Protein AF-A0A958GPM8-F1 (afdb_monomer)

Mean predicted aligned error: 6.62 Å

Sequence (220 aa):
MKPVPLCLVTDASAFHDVSPRNTAGIALQLCLEANSTIKYSGLIGESDPVQAELFAGLVGIWLARTAAGCQQQLPRLQWYTDSQVVREGMTLHLPKWQAANWHTKRGEALRHASLWRAMSSLAVTVEIETLTPQSSQILRMHRACDRASRWAAAKGERLLAGTAWKKVGRLAEQRPEAAWTLFDLRSAFAASSNSSCEQLFAVLHKTLQPHSAFPFT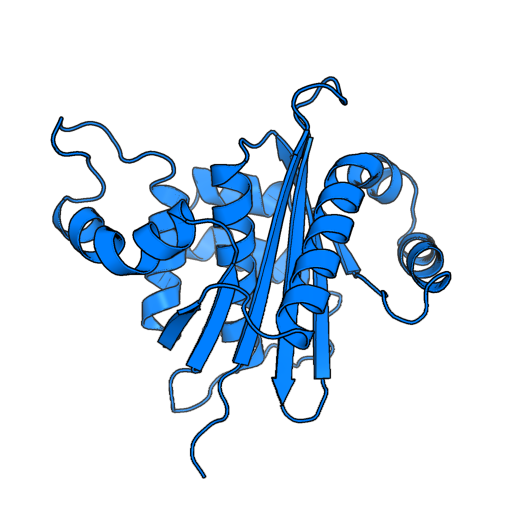DVP

Secondary structure (DSSP, 8-state):
-PPPPEEEEEEEEE-SSSSTT-EEEEEEEEE-STT-EEEEEEEEEE--HHHHHHHHHHHHHHHHHHHH-S-SSPPEEEEE-S-HHHHHIIIIIHHHHHHTTTB-TTSPBPTTHHHHHHHHHHHTTSEEEEE---SHHHHHHHHHHHHHHHHHHHHHHHHHHS-SGGGHHHHHTTSTT--PEEEE-HHHHHHHHHS-HHHHHHHHHHHHGGG-SS------

pLDDT: mean 84.87, std 17.34, range [37.31, 98.31]

Foldseek 3Di:
DPDDAKEKEKAKDWDPDQDPFRWIKIWMWIDDPDRDIAIAMETATHDDRVLRRLVRVLLRLLVQLQQVPPDPDFHEYEYEDPDPCVQCCVPPNLVVCVVVVQADPVRHHHVLSLSSVLVVVSCVRHPYDYDYQDDPVSVVVNVLRVVRRVCCRNCVVVVVVPDPLPVVQVVQVVDVVGRYHYWHCNVLSVCSVPHDSVVSSVSSCVGVVVDDPDPSDDDD

Solvent-accessible surface area (backbone atoms only — not comparable to full-atom values): 12052 Å² total; per-residue (Å²): 132,83,83,78,63,33,42,34,33,34,26,44,32,45,36,79,84,84,45,104,58,32,27,13,6,18,8,30,37,40,40,53,75,93,86,42,69,49,42,41,23,24,25,41,42,70,47,56,57,68,61,33,38,52,49,24,46,41,54,46,52,54,48,51,48,58,75,57,54,94,53,97,58,69,49,41,34,41,36,32,37,83,53,59,68,56,44,45,37,68,71,72,38,43,69,56,30,59,74,46,74,40,32,43,99,84,71,44,75,38,85,66,42,49,53,54,50,44,40,53,66,46,52,81,59,28,49,76,46,72,40,69,64,76,50,74,69,49,46,51,50,38,57,48,17,46,54,38,0,43,44,21,29,76,42,28,68,62,55,66,73,72,43,78,71,81,54,63,56,58,69,25,56,82,40,92,90,48,72,51,48,79,43,81,33,38,68,35,50,55,28,41,73,76,49,56,60,66,56,24,50,52,42,44,44,69,66,55,55,91,72,53,98,60,86,78,66,86,77,130

Radius of gyration: 16.84 Å; Cα contacts (8 Å, |Δi|>4): 377; chains: 1; bounding box: 45×51×39 Å

Nearest PDB structures (foldseek):
  3aa4-assembly1_A  TM=8.944E-01  e=6.605E-11  Escherichia coli K-12
  1jl1-assembly1_A  TM=8.742E-01  e=5.145E-11  Escherichia coli
  3aa2-assembly1_A  TM=8.813E-01  e=7.483E-11  Escherichia coli K-12
  1f21-assembly1_A  TM=8.774E-01  e=1.158E-10  Escherichia coli
  2z1i-assembly2_B  TM=8.538E-01  e=6.605E-11  Escherichia coli

Structure (mmCIF, N/CA/C/O backbone):
data_AF-A0A958GPM8-F1
#
_entry.id   AF-A0A958GPM8-F1
#
loop_
_atom_site.group_PDB
_atom_site.id
_atom_site.type_symbol
_atom_site.label_atom_id
_atom_site.label_alt_id
_atom_site.label_comp_id
_atom_site.label_asym_id
_atom_site.label_entity_id
_atom_site.label_seq_id
_atom_site.pdbx_PDB_ins_code
_atom_site.Cartn_x
_atom_site.Cartn_y
_atom_site.Cartn_z
_atom_site.occupancy
_atom_site.B_iso_or_equiv
_atom_site.auth_seq_id
_atom_site.auth_comp_id
_atom_site.auth_asym_id
_atom_site.auth_atom_id
_atom_site.pdbx_PDB_model_num
ATOM 1 N N . MET A 1 1 ? -21.311 -8.713 17.701 1.00 60.81 1 MET A N 1
ATOM 2 C CA . MET A 1 1 ? -19.852 -8.947 17.816 1.00 60.81 1 MET A CA 1
ATOM 3 C C . MET A 1 1 ? -19.141 -7.689 17.339 1.00 60.81 1 MET A C 1
ATOM 5 O O . MET A 1 1 ? -19.675 -7.045 16.446 1.00 60.81 1 MET A O 1
ATOM 9 N N . LYS A 1 2 ? -18.021 -7.281 17.954 1.00 66.94 2 LYS A N 1
ATOM 10 C CA . LYS A 1 2 ? -17.231 -6.150 17.431 1.00 66.94 2 LYS A CA 1
ATOM 11 C C . LYS A 1 2 ? -16.559 -6.593 16.120 1.00 66.94 2 LYS A C 1
ATOM 13 O O . LYS A 1 2 ? -16.052 -7.715 16.114 1.00 66.94 2 LYS A O 1
ATOM 18 N N . PRO A 1 3 ? -16.565 -5.776 15.052 1.00 75.69 3 PRO A N 1
ATOM 19 C CA . PRO A 1 3 ? -15.886 -6.127 13.808 1.00 75.69 3 PRO A CA 1
ATOM 20 C C . PRO A 1 3 ? -14.389 -6.325 14.071 1.00 75.69 3 PRO A C 1
ATOM 22 O O . PRO A 1 3 ? -13.775 -5.547 14.809 1.00 75.69 3 PRO A O 1
ATOM 25 N N . VAL A 1 4 ? -13.822 -7.394 13.510 1.00 82.31 4 VAL A N 1
ATOM 26 C CA . VAL A 1 4 ? -12.388 -7.684 13.615 1.00 82.31 4 VAL A CA 1
ATOM 27 C C . VAL A 1 4 ? -11.651 -6.727 12.675 1.00 82.31 4 VAL A C 1
ATOM 29 O O . VAL A 1 4 ? -12.042 -6.616 11.513 1.00 82.31 4 VAL A O 1
ATOM 32 N N . PRO A 1 5 ? -10.618 -6.004 13.141 1.00 88.19 5 PRO A N 1
ATOM 33 C CA . PRO A 1 5 ? -9.870 -5.118 12.264 1.00 88.19 5 PRO A CA 1
ATOM 34 C C . PRO A 1 5 ? -9.148 -5.916 11.174 1.00 88.19 5 PRO A C 1
ATOM 36 O O . PRO A 1 5 ? -8.554 -6.963 11.435 1.00 88.19 5 PRO A O 1
ATOM 39 N N . LEU A 1 6 ? -9.166 -5.383 9.955 1.00 93.75 6 LEU A N 1
ATOM 40 C CA . LEU A 1 6 ? -8.323 -5.847 8.864 1.00 93.75 6 LEU A CA 1
ATOM 41 C C . LEU A 1 6 ? -6.861 -5.543 9.196 1.00 93.75 6 LEU A C 1
ATOM 43 O O . LEU A 1 6 ? -6.549 -4.474 9.721 1.00 93.75 6 LEU A O 1
ATOM 47 N N . CYS A 1 7 ? -5.957 -6.456 8.854 1.00 95.62 7 CYS A N 1
ATOM 48 C CA . CYS A 1 7 ? -4.524 -6.269 9.069 1.00 95.62 7 CYS A CA 1
ATOM 49 C C . CYS A 1 7 ? -3.822 -6.107 7.721 1.00 95.62 7 CYS A C 1
ATOM 51 O O . CYS A 1 7 ? -3.744 -7.051 6.937 1.00 95.62 7 CYS A O 1
ATOM 53 N N . LEU A 1 8 ? -3.278 -4.922 7.469 1.00 97.12 8 LEU A N 1
ATOM 54 C CA . LEU A 1 8 ? -2.499 -4.593 6.283 1.00 97.12 8 LEU A CA 1
ATOM 55 C C . LEU A 1 8 ? -1.026 -4.463 6.659 1.00 97.12 8 LEU A C 1
ATOM 57 O O . LEU A 1 8 ? -0.681 -3.730 7.577 1.00 97.12 8 LEU A O 1
ATOM 61 N N . VAL A 1 9 ? -0.150 -5.130 5.917 1.00 97.88 9 VAL A N 1
ATOM 62 C CA . VAL A 1 9 ? 1.302 -4.947 6.004 1.00 97.88 9 VAL A CA 1
ATOM 63 C C . VAL A 1 9 ? 1.797 -4.487 4.646 1.00 97.88 9 VAL A C 1
ATOM 65 O O . VAL A 1 9 ? 1.445 -5.106 3.643 1.00 97.88 9 VAL A O 1
ATOM 68 N N . THR A 1 10 ? 2.586 -3.417 4.601 1.00 98.31 10 THR A N 1
ATOM 69 C CA . THR A 1 10 ? 3.151 -2.887 3.352 1.00 98.31 10 THR A CA 1
ATOM 70 C C . THR A 1 10 ? 4.652 -2.711 3.458 1.00 98.31 10 THR A C 1
ATOM 72 O O . THR A 1 10 ? 5.180 -2.528 4.554 1.00 98.31 10 THR A O 1
ATOM 75 N N . ASP A 1 11 ? 5.310 -2.743 2.305 1.00 97.94 11 ASP A N 1
ATOM 76 C CA . ASP A 1 11 ? 6.720 -2.402 2.148 1.00 97.94 11 ASP A CA 1
ATOM 77 C C . ASP A 1 11 ? 6.979 -1.971 0.694 1.00 97.94 11 ASP A C 1
ATOM 79 O O . ASP A 1 11 ? 6.274 -2.407 -0.231 1.00 97.94 11 ASP A O 1
ATOM 83 N N . ALA A 1 12 ? 7.991 -1.145 0.470 1.00 97.44 12 ALA A N 1
ATOM 84 C CA . ALA A 1 12 ? 8.433 -0.724 -0.842 1.00 97.44 12 ALA A CA 1
ATOM 85 C C . ALA A 1 12 ? 9.957 -0.802 -0.992 1.00 97.44 12 ALA A C 1
ATOM 87 O O . ALA A 1 12 ? 10.743 -0.857 -0.056 1.00 97.44 12 ALA A O 1
ATOM 88 N N . SER A 1 13 ? 10.419 -0.854 -2.234 1.00 95.25 13 SER A N 1
ATOM 89 C CA . SER A 1 13 ? 11.847 -0.843 -2.534 1.00 95.25 13 SER A CA 1
ATOM 90 C C . SER A 1 13 ? 12.091 -0.105 -3.832 1.00 95.25 13 SER A C 1
ATOM 92 O O . SER A 1 13 ? 11.447 -0.400 -4.834 1.00 95.25 13 SER A O 1
ATOM 94 N N . ALA A 1 14 ? 13.044 0.821 -3.814 1.00 92.00 14 ALA A N 1
ATOM 95 C CA . ALA A 1 14 ? 13.528 1.539 -4.985 1.00 92.00 14 ALA A CA 1
ATOM 96 C C . ALA A 1 14 ? 15.038 1.310 -5.116 1.00 92.00 14 ALA A C 1
ATOM 98 O O . ALA A 1 14 ? 15.785 1.506 -4.156 1.00 92.00 14 ALA A O 1
ATOM 99 N N . PHE A 1 15 ? 15.491 0.854 -6.285 1.00 86.12 15 PHE A N 1
ATOM 100 C CA . PHE A 1 15 ? 16.914 0.640 -6.548 1.00 86.12 15 PHE A CA 1
ATOM 101 C C . PHE A 1 15 ? 17.501 1.847 -7.269 1.00 86.12 15 PHE A C 1
ATOM 103 O O . PHE A 1 15 ? 17.162 2.075 -8.426 1.00 86.12 15 PHE A O 1
ATOM 110 N N . HIS A 1 16 ? 18.415 2.565 -6.613 1.00 70.81 16 HIS A N 1
ATOM 111 C CA . HIS A 1 16 ? 19.100 3.706 -7.226 1.00 70.81 16 HIS A CA 1
ATOM 112 C C . HIS A 1 16 ? 20.323 3.323 -8.078 1.00 70.81 16 HIS A C 1
ATOM 114 O O . HIS A 1 16 ? 20.639 4.031 -9.026 1.00 70.81 16 HIS A O 1
ATOM 120 N N . ASP A 1 17 ? 20.937 2.157 -7.828 1.00 60.12 17 ASP A N 1
ATOM 121 C CA . ASP A 1 17 ? 22.245 1.817 -8.425 1.00 60.12 17 ASP A CA 1
ATOM 122 C C . ASP A 1 17 ? 22.266 0.539 -9.285 1.00 60.12 17 ASP A C 1
ATOM 124 O O . ASP A 1 17 ? 23.273 0.225 -9.915 1.00 60.12 17 ASP A O 1
ATOM 128 N N . VAL A 1 18 ? 21.180 -0.244 -9.313 1.00 51.72 18 VAL A N 1
ATOM 129 C CA . VAL A 1 18 ? 21.199 -1.620 -9.870 1.00 51.72 18 VAL A CA 1
ATOM 130 C C . VAL A 1 18 ? 20.496 -1.729 -11.233 1.00 51.72 18 VAL A C 1
ATOM 132 O O . VAL A 1 18 ? 20.554 -2.764 -11.894 1.00 51.72 18 VAL A O 1
ATOM 135 N N . SER A 1 19 ? 19.832 -0.661 -11.678 1.00 52.94 19 SER A N 1
ATOM 136 C CA . SER A 1 19 ? 19.120 -0.581 -12.957 1.00 52.94 19 SER A CA 1
ATOM 137 C C . SER A 1 19 ? 19.259 0.837 -13.514 1.00 52.94 19 SER A C 1
ATOM 139 O O . SER A 1 19 ? 19.121 1.784 -12.742 1.00 52.94 19 SER A O 1
ATOM 141 N N . PRO A 1 20 ? 19.458 1.029 -14.831 1.00 55.78 20 PRO A N 1
ATOM 142 C CA . PRO A 1 20 ? 19.568 2.359 -15.440 1.00 55.78 20 PRO A CA 1
ATOM 143 C C . PRO A 1 20 ? 18.301 3.230 -15.306 1.00 55.78 20 PRO A C 1
ATOM 145 O O . PRO A 1 20 ? 18.298 4.354 -15.795 1.00 55.78 20 PRO A O 1
ATOM 148 N N . ARG A 1 21 ? 17.220 2.723 -14.693 1.00 63.22 21 ARG A N 1
ATOM 149 C CA . ARG A 1 21 ? 15.899 3.370 -14.622 1.00 63.22 21 ARG A CA 1
ATOM 150 C C . ARG A 1 21 ? 15.289 3.410 -13.217 1.00 63.22 21 ARG A C 1
ATOM 152 O O . ARG A 1 21 ? 14.093 3.180 -13.100 1.00 63.22 21 ARG A O 1
ATOM 159 N N . ASN A 1 22 ? 16.083 3.605 -12.154 1.00 78.19 22 ASN A N 1
ATOM 160 C CA . ASN A 1 22 ? 15.595 3.848 -10.776 1.00 78.19 22 ASN A CA 1
ATOM 161 C C . ASN A 1 22 ? 14.329 3.049 -10.393 1.00 78.19 22 ASN A C 1
ATOM 163 O O . ASN A 1 22 ? 13.317 3.609 -9.970 1.00 78.19 22 ASN A O 1
ATOM 167 N N . THR A 1 23 ? 14.334 1.740 -10.649 1.00 90.81 23 THR A N 1
ATOM 168 C CA . THR A 1 23 ? 13.090 0.970 -10.677 1.00 90.81 23 THR A CA 1
ATOM 169 C C . THR A 1 23 ? 12.629 0.652 -9.263 1.00 90.81 23 THR A C 1
ATOM 171 O O . THR A 1 23 ? 13.401 0.145 -8.444 1.00 90.81 23 THR A O 1
ATOM 174 N N . ALA A 1 24 ? 11.354 0.912 -8.998 1.00 95.44 24 ALA A N 1
ATOM 175 C CA . ALA A 1 24 ? 10.713 0.670 -7.726 1.00 95.44 24 ALA A CA 1
ATOM 176 C C . ALA A 1 24 ? 9.595 -0.368 -7.826 1.00 95.44 24 ALA A C 1
ATOM 178 O O . ALA A 1 24 ? 8.907 -0.530 -8.844 1.00 95.44 24 ALA A O 1
ATOM 179 N N . GLY A 1 25 ? 9.425 -1.078 -6.723 1.00 95.94 25 GLY A N 1
ATOM 180 C CA . GLY A 1 25 ? 8.424 -2.102 -6.523 1.00 95.94 25 GLY A CA 1
ATOM 181 C C . GLY A 1 25 ? 7.786 -1.935 -5.157 1.00 95.94 25 GLY A C 1
ATOM 182 O O . GLY A 1 25 ? 8.416 -1.463 -4.213 1.00 95.94 25 GLY A O 1
ATOM 183 N N . ILE A 1 26 ? 6.527 -2.334 -5.064 1.00 97.69 26 ILE A N 1
ATOM 184 C CA . ILE A 1 26 ? 5.762 -2.332 -3.821 1.00 97.69 26 ILE A CA 1
ATOM 185 C C . ILE A 1 26 ? 5.296 -3.744 -3.494 1.00 97.69 26 ILE A C 1
ATOM 187 O O . ILE A 1 26 ? 5.190 -4.609 -4.373 1.00 97.69 26 ILE A O 1
ATOM 191 N N . ALA A 1 27 ? 4.986 -3.973 -2.229 1.00 96.69 27 ALA A N 1
ATOM 192 C CA . ALA A 1 27 ? 4.320 -5.172 -1.776 1.00 96.69 27 ALA A CA 1
ATOM 193 C C . ALA A 1 27 ? 3.344 -4.852 -0.651 1.00 96.69 27 ALA A C 1
ATOM 195 O O . ALA A 1 27 ? 3.580 -3.978 0.182 1.00 96.69 27 ALA A O 1
ATOM 196 N N . LEU A 1 28 ? 2.244 -5.593 -0.631 1.00 96.44 28 LEU A N 1
ATOM 197 C CA . LEU A 1 28 ? 1.258 -5.528 0.429 1.00 96.44 28 LEU A CA 1
ATOM 198 C C . LEU A 1 28 ? 0.669 -6.906 0.709 1.00 96.44 28 LEU A C 1
ATOM 200 O O . LEU A 1 28 ? 0.409 -7.699 -0.201 1.00 96.44 28 LEU A O 1
ATOM 204 N N . GLN A 1 29 ? 0.426 -7.165 1.984 1.00 95.44 29 GLN A N 1
ATOM 205 C CA . GLN A 1 29 ? -0.306 -8.322 2.458 1.00 95.44 29 GLN A CA 1
ATOM 206 C C . GLN A 1 29 ? -1.491 -7.850 3.300 1.00 95.44 29 GLN A C 1
ATOM 208 O O . GLN A 1 29 ? -1.301 -7.224 4.340 1.00 95.44 29 GLN A O 1
ATOM 213 N N . LEU A 1 30 ? -2.705 -8.176 2.860 1.00 94.75 30 LEU A N 1
ATOM 214 C CA . LEU A 1 30 ? -3.951 -7.879 3.561 1.00 94.75 30 LEU A CA 1
ATOM 215 C C . LEU A 1 30 ? -4.528 -9.174 4.139 1.00 94.75 30 LEU A C 1
ATOM 217 O O . LEU A 1 30 ? -4.889 -10.088 3.398 1.00 94.75 30 LEU A O 1
ATOM 221 N N . CYS A 1 31 ? -4.605 -9.259 5.461 1.00 92.75 31 CYS A N 1
ATOM 222 C CA . CYS A 1 31 ? -5.291 -10.326 6.178 1.00 92.75 31 CYS A CA 1
ATOM 223 C C . CYS A 1 31 ? -6.751 -9.933 6.404 1.00 92.75 31 CYS A C 1
ATOM 225 O O . CYS A 1 31 ? -7.036 -8.890 6.998 1.00 92.75 31 CYS A O 1
ATOM 227 N N . LEU A 1 32 ? -7.647 -10.793 5.934 1.00 87.12 32 LEU A N 1
ATOM 228 C CA . LEU A 1 32 ? -9.088 -10.705 6.126 1.00 87.12 32 LEU A CA 1
ATOM 229 C C . LEU A 1 32 ? -9.513 -11.645 7.267 1.00 87.12 32 LEU A C 1
ATOM 231 O O . LEU A 1 32 ? -8.677 -12.266 7.930 1.00 87.12 32 LEU A O 1
ATOM 235 N N . GLU A 1 33 ? -10.819 -11.784 7.486 1.00 79.00 33 GLU A N 1
ATOM 236 C CA . GLU A 1 33 ? -11.358 -12.760 8.434 1.00 79.00 33 GLU A CA 1
ATOM 237 C C . GLU A 1 33 ? -11.019 -14.215 8.033 1.00 79.00 33 GLU A C 1
ATOM 239 O O . GLU A 1 33 ? -10.753 -14.530 6.869 1.00 79.00 33 GLU A O 1
ATOM 244 N N . ALA A 1 34 ? -11.024 -15.117 9.023 1.00 67.94 34 ALA A N 1
ATOM 245 C CA . ALA A 1 34 ? -10.961 -16.571 8.834 1.00 67.94 34 ALA A CA 1
ATOM 246 C C . ALA A 1 34 ? -9.808 -17.080 7.932 1.00 67.94 34 ALA A C 1
ATOM 248 O O . ALA A 1 34 ? -10.023 -17.868 7.014 1.00 67.94 34 ALA A O 1
ATOM 249 N N . ASN A 1 35 ? -8.566 -16.665 8.219 1.00 69.94 35 ASN A N 1
ATOM 250 C CA . ASN A 1 35 ? -7.331 -17.134 7.559 1.00 69.94 35 ASN A CA 1
ATOM 251 C C . ASN A 1 35 ? -7.188 -16.787 6.065 1.00 69.94 35 ASN A C 1
ATOM 253 O O . ASN A 1 35 ? -6.266 -17.279 5.408 1.00 69.94 35 ASN A O 1
ATOM 257 N N . SER A 1 36 ? -8.038 -15.916 5.521 1.00 85.38 36 SER A N 1
ATOM 258 C CA . SER A 1 36 ? -7.888 -15.449 4.142 1.00 85.38 36 SER A CA 1
ATOM 259 C C . SER A 1 36 ? -6.850 -14.330 4.067 1.00 85.38 36 SER A C 1
ATOM 261 O O . SER A 1 36 ? -6.907 -13.356 4.817 1.00 85.38 36 SER A O 1
ATOM 263 N N . THR A 1 37 ? -5.881 -14.456 3.156 1.00 89.38 37 THR A N 1
ATOM 264 C CA . THR A 1 37 ? -4.853 -13.427 2.941 1.00 89.38 37 THR A CA 1
ATOM 265 C C . THR A 1 37 ? -4.722 -13.095 1.465 1.00 89.38 37 THR A C 1
ATOM 267 O O . THR A 1 37 ? -4.660 -13.992 0.626 1.00 89.38 37 THR A O 1
ATOM 270 N N . ILE A 1 38 ? -4.651 -11.805 1.157 1.00 90.50 38 ILE A N 1
ATOM 271 C CA . ILE A 1 38 ? -4.333 -11.291 -0.173 1.00 90.50 38 ILE A CA 1
ATOM 272 C C . ILE A 1 38 ? -2.881 -10.817 -0.148 1.00 90.50 38 ILE A C 1
ATOM 274 O O . ILE A 1 38 ? -2.491 -10.082 0.756 1.00 90.50 38 ILE A O 1
ATOM 278 N N . LYS A 1 39 ? -2.073 -11.242 -1.124 1.00 92.38 39 LYS A N 1
ATOM 279 C CA . LYS A 1 39 ? -0.648 -10.890 -1.240 1.00 92.38 39 LYS A CA 1
ATOM 280 C C . LYS A 1 39 ? -0.357 -10.350 -2.631 1.00 92.38 39 LYS A C 1
ATOM 282 O O . LYS A 1 39 ? -0.312 -11.118 -3.597 1.00 92.38 39 LYS A O 1
ATOM 287 N N . TYR A 1 40 ? -0.149 -9.043 -2.733 1.00 93.06 40 TYR A N 1
ATOM 288 C CA . TYR A 1 40 ? 0.118 -8.361 -3.996 1.00 93.06 40 TYR A CA 1
ATOM 289 C C . TYR A 1 40 ? 1.502 -7.744 -4.005 1.00 93.06 40 TYR A C 1
ATOM 291 O O . TYR A 1 40 ? 1.949 -7.161 -3.023 1.00 93.06 40 TYR A O 1
ATOM 299 N N . SER A 1 41 ? 2.169 -7.850 -5.144 1.00 94.44 41 SER A N 1
ATOM 300 C CA . SER A 1 41 ? 3.376 -7.098 -5.432 1.00 94.44 41 SER A CA 1
ATOM 301 C C . SER A 1 41 ? 3.195 -6.362 -6.749 1.00 94.44 41 SER A C 1
ATOM 303 O O . SER A 1 41 ? 2.450 -6.807 -7.620 1.00 94.44 41 SER A O 1
ATOM 305 N N . GLY A 1 42 ? 3.829 -5.207 -6.895 1.00 94.06 42 GLY A N 1
ATOM 306 C CA . GLY A 1 42 ? 3.617 -4.361 -8.058 1.00 94.06 42 GLY A CA 1
ATOM 307 C C . GLY A 1 42 ? 4.887 -3.673 -8.504 1.00 94.06 42 GLY A C 1
ATOM 308 O O . GLY A 1 42 ? 5.631 -3.157 -7.676 1.00 94.06 42 GLY A O 1
ATOM 309 N N . LEU A 1 43 ? 5.114 -3.648 -9.814 1.00 94.81 43 LEU A N 1
ATOM 310 C CA . LEU A 1 43 ? 6.109 -2.782 -10.435 1.00 94.81 43 LEU A CA 1
ATOM 311 C C . LEU A 1 43 ? 5.494 -1.391 -10.622 1.00 94.81 43 LEU A C 1
ATOM 313 O O . LEU A 1 43 ? 4.457 -1.279 -11.275 1.00 94.81 43 LEU A O 1
ATOM 317 N N . ILE A 1 44 ? 6.133 -0.344 -10.098 1.00 95.38 44 ILE A N 1
ATOM 318 C CA . ILE A 1 44 ? 5.624 1.038 -10.202 1.00 95.38 44 ILE A CA 1
ATOM 319 C C . ILE A 1 44 ? 6.491 1.950 -11.079 1.00 95.38 44 ILE A C 1
ATOM 321 O O . ILE A 1 44 ? 6.063 3.049 -11.416 1.00 95.38 44 ILE A O 1
ATOM 325 N N . GLY A 1 45 ? 7.644 1.464 -11.550 1.00 93.31 45 GLY A N 1
ATOM 326 C CA . GLY A 1 45 ? 8.544 2.226 -12.421 1.00 93.31 45 GLY A CA 1
ATOM 327 C C . GLY A 1 45 ? 9.490 3.115 -11.620 1.00 93.31 45 GLY A C 1
ATOM 328 O O . GLY A 1 45 ? 9.939 2.707 -10.554 1.00 93.31 45 GLY A O 1
ATOM 329 N N . GLU A 1 46 ? 9.822 4.293 -12.140 1.00 94.00 46 GLU A N 1
ATOM 330 C CA . GLU A 1 46 ? 10.719 5.241 -11.470 1.00 94.00 46 GLU A CA 1
ATOM 331 C C . GLU A 1 46 ? 10.030 5.920 -10.284 1.00 94.00 46 GLU A C 1
ATOM 333 O O . GLU A 1 46 ? 8.988 6.552 -10.444 1.00 94.00 46 GLU A O 1
ATOM 338 N N . SER A 1 47 ? 10.613 5.795 -9.093 1.00 93.62 47 SER A N 1
ATOM 339 C CA . SER A 1 47 ? 10.096 6.402 -7.863 1.00 93.62 47 SER A CA 1
ATOM 340 C C . SER A 1 47 ? 11.222 6.590 -6.857 1.00 93.62 47 SER A C 1
ATOM 342 O O . SER A 1 47 ? 12.136 5.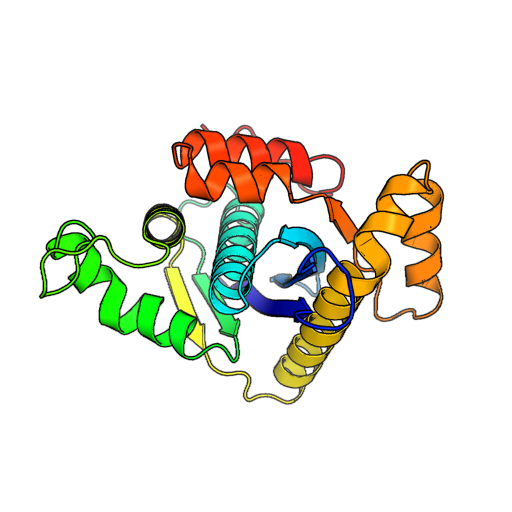769 -6.782 1.00 93.62 47 SER A O 1
ATOM 344 N N . ASP A 1 48 ? 11.125 7.623 -6.021 1.00 93.69 48 ASP A N 1
ATOM 345 C CA . ASP A 1 48 ? 11.919 7.663 -4.793 1.00 93.69 48 ASP A CA 1
ATOM 346 C C . ASP A 1 48 ? 11.327 6.721 -3.718 1.00 93.69 48 ASP A C 1
ATOM 348 O O . ASP A 1 48 ? 10.155 6.330 -3.828 1.00 93.69 48 ASP A O 1
ATOM 352 N N . PRO A 1 49 ? 12.107 6.329 -2.688 1.00 94.00 49 PRO A N 1
ATOM 353 C CA . PRO A 1 49 ? 11.653 5.377 -1.675 1.00 94.00 49 PRO A CA 1
ATOM 354 C C . PRO A 1 49 ? 10.404 5.838 -0.917 1.00 94.00 49 PRO A C 1
ATOM 356 O O . PRO A 1 49 ? 9.501 5.043 -0.678 1.00 94.00 49 PRO A O 1
ATOM 359 N N . VAL A 1 50 ? 10.309 7.129 -0.579 1.00 94.94 50 VAL A N 1
ATOM 360 C CA . VAL A 1 50 ? 9.173 7.667 0.184 1.00 94.94 50 VAL A CA 1
ATOM 361 C C . VAL A 1 50 ? 7.909 7.628 -0.663 1.00 94.94 50 VAL A C 1
ATOM 363 O O . VAL A 1 50 ? 6.854 7.213 -0.188 1.00 94.94 50 VAL A O 1
ATOM 366 N N . GLN A 1 51 ? 8.006 8.024 -1.929 1.00 95.81 51 GLN A N 1
ATOM 367 C CA . GLN A 1 51 ? 6.885 7.965 -2.857 1.00 95.81 51 GLN A CA 1
ATOM 368 C C . GLN A 1 51 ? 6.383 6.523 -3.062 1.00 95.81 51 GLN A C 1
ATOM 370 O O . GLN A 1 51 ? 5.171 6.301 -3.114 1.00 95.81 51 GLN A O 1
ATOM 375 N N . ALA A 1 52 ? 7.293 5.544 -3.110 1.00 96.75 52 ALA A N 1
ATOM 376 C CA . ALA A 1 52 ? 6.950 4.132 -3.247 1.00 96.75 52 ALA A CA 1
ATOM 377 C C . ALA A 1 52 ? 6.226 3.589 -1.999 1.00 96.75 52 ALA A C 1
ATOM 379 O O . ALA A 1 52 ? 5.203 2.919 -2.136 1.00 96.75 52 ALA A O 1
ATOM 380 N N . GLU A 1 53 ? 6.693 3.940 -0.795 1.00 97.25 53 GLU A N 1
ATOM 381 C CA . GLU A 1 53 ? 6.037 3.598 0.480 1.00 97.25 53 GLU A CA 1
ATOM 382 C C . GLU A 1 53 ? 4.615 4.168 0.570 1.00 97.25 53 GLU A C 1
ATOM 384 O O . GLU A 1 53 ? 3.659 3.460 0.897 1.00 97.25 53 GLU A O 1
ATOM 389 N N . LEU A 1 54 ? 4.450 5.451 0.225 1.00 97.44 54 LEU A N 1
ATOM 390 C CA . LEU A 1 54 ? 3.142 6.111 0.217 1.00 97.44 54 LEU A CA 1
ATOM 391 C C . LEU A 1 54 ? 2.181 5.431 -0.756 1.00 97.44 54 LEU A C 1
ATOM 393 O O . LEU A 1 54 ? 1.009 5.225 -0.438 1.00 97.44 54 LEU A O 1
ATOM 397 N N . PHE A 1 55 ? 2.673 5.061 -1.938 1.00 97.88 55 PHE A N 1
ATOM 398 C CA . PHE A 1 55 ? 1.856 4.376 -2.925 1.00 97.88 55 PHE A CA 1
ATOM 399 C C . PHE A 1 55 ? 1.504 2.943 -2.498 1.00 97.88 55 PHE A C 1
ATOM 401 O O . PHE A 1 55 ? 0.363 2.524 -2.691 1.00 97.88 55 PHE A O 1
ATOM 408 N N . ALA A 1 56 ? 2.419 2.211 -1.852 1.00 98.06 56 ALA A N 1
ATOM 409 C CA . ALA A 1 56 ? 2.128 0.896 -1.276 1.00 98.06 56 ALA A CA 1
ATOM 410 C C . ALA A 1 56 ? 0.984 0.969 -0.254 1.00 98.06 56 ALA A C 1
ATOM 412 O O . ALA A 1 56 ? 0.030 0.188 -0.318 1.00 98.06 56 ALA A O 1
ATOM 413 N N . GLY A 1 57 ? 1.045 1.967 0.630 1.00 97.25 57 GLY A N 1
ATOM 414 C CA . GLY A 1 57 ? -0.014 2.292 1.578 1.00 97.25 57 GLY A CA 1
ATOM 415 C C . GLY A 1 57 ? -1.351 2.597 0.923 1.00 97.25 57 GLY A C 1
ATOM 416 O O . GLY A 1 57 ? -2.368 1.994 1.261 1.00 97.25 57 GLY A O 1
ATOM 417 N N . LEU A 1 58 ? -1.340 3.495 -0.061 1.00 97.25 58 LEU A N 1
ATOM 418 C CA . LEU A 1 58 ? -2.526 3.902 -0.808 1.00 97.25 58 LEU A CA 1
ATOM 419 C C . LEU A 1 58 ? -3.242 2.713 -1.458 1.00 97.25 58 LEU A C 1
ATOM 421 O O . LEU A 1 58 ? -4.455 2.562 -1.299 1.00 97.25 58 LEU A O 1
ATOM 425 N N . VAL A 1 59 ? -2.497 1.849 -2.154 1.00 96.81 59 VAL A N 1
ATOM 426 C CA . VAL A 1 59 ? -3.052 0.641 -2.783 1.00 96.81 59 VAL A CA 1
ATOM 427 C C . VAL A 1 59 ? -3.592 -0.319 -1.721 1.00 96.81 59 VAL A C 1
ATOM 429 O O . VAL A 1 59 ? -4.673 -0.880 -1.898 1.00 96.81 59 VAL A O 1
ATOM 432 N N . GLY A 1 60 ? -2.881 -0.484 -0.603 1.00 95.94 60 GLY A N 1
ATOM 433 C CA . GLY A 1 60 ? -3.304 -1.343 0.502 1.00 95.94 60 GLY A CA 1
ATOM 434 C C . GLY A 1 60 ? -4.607 -0.885 1.161 1.00 95.94 60 GLY A C 1
ATOM 435 O O . GLY A 1 60 ? -5.505 -1.700 1.366 1.00 95.94 60 GLY A O 1
ATOM 436 N N . ILE A 1 61 ? -4.746 0.415 1.439 1.00 95.31 61 ILE A N 1
ATOM 437 C CA . ILE A 1 61 ? -5.972 1.001 2.004 1.00 95.31 61 ILE A CA 1
ATOM 438 C C . ILE A 1 61 ? -7.128 0.868 1.010 1.00 95.31 61 ILE A C 1
ATOM 440 O O . ILE A 1 61 ? -8.229 0.476 1.396 1.00 95.31 61 ILE A O 1
ATOM 444 N N . TRP A 1 62 ? -6.887 1.159 -0.272 1.00 94.75 62 TRP A N 1
ATOM 445 C CA . TRP A 1 62 ? -7.901 1.015 -1.317 1.00 94.75 62 TRP A CA 1
ATOM 446 C C . TRP A 1 62 ? -8.398 -0.433 -1.413 1.00 94.75 62 TRP A C 1
ATOM 448 O O . TRP A 1 62 ? -9.604 -0.680 -1.477 1.00 94.75 62 TRP A O 1
ATOM 458 N N . LEU A 1 63 ? -7.481 -1.400 -1.351 1.00 91.94 63 LEU A N 1
ATOM 459 C CA . LEU A 1 63 ? -7.825 -2.816 -1.367 1.00 91.94 63 LEU A CA 1
ATOM 460 C C . LEU A 1 63 ? -8.622 -3.213 -0.122 1.00 91.94 63 LEU A C 1
ATOM 462 O O . LEU A 1 63 ? -9.618 -3.916 -0.249 1.00 91.94 63 LEU A O 1
ATOM 466 N N . ALA A 1 64 ? -8.219 -2.743 1.061 1.00 91.88 64 ALA A N 1
ATOM 467 C CA . ALA A 1 64 ? -8.924 -3.009 2.313 1.00 91.88 64 ALA A CA 1
ATOM 468 C C . ALA A 1 64 ? -10.356 -2.463 2.294 1.00 91.88 64 ALA A C 1
ATOM 470 O O . ALA A 1 64 ? -11.293 -3.194 2.615 1.00 91.88 64 ALA A O 1
ATOM 471 N N . ARG A 1 65 ? -10.534 -1.213 1.842 1.00 90.81 65 ARG A N 1
ATOM 472 C CA . ARG A 1 65 ? -11.853 -0.605 1.619 1.00 90.81 65 ARG A CA 1
ATOM 473 C C . ARG A 1 65 ? -12.700 -1.483 0.708 1.00 90.81 65 ARG A C 1
ATOM 475 O O . ARG A 1 65 ? -13.860 -1.744 1.001 1.00 90.81 65 ARG A O 1
ATOM 482 N N . THR A 1 66 ? -12.118 -1.938 -0.396 1.00 88.00 66 THR A N 1
ATOM 483 C CA . THR A 1 66 ? -12.890 -2.662 -1.401 1.00 88.00 66 THR A CA 1
ATOM 484 C C . THR A 1 66 ? -13.219 -4.091 -0.972 1.00 88.00 66 THR A C 1
ATOM 486 O O . THR A 1 66 ? -14.324 -4.564 -1.218 1.00 88.00 66 THR A O 1
ATOM 489 N N . ALA A 1 67 ? -12.307 -4.757 -0.262 1.00 85.94 67 ALA A N 1
ATOM 490 C CA . ALA A 1 67 ? -12.536 -6.082 0.309 1.00 85.94 67 ALA A CA 1
ATOM 491 C C . ALA A 1 67 ? -13.596 -6.072 1.423 1.00 85.94 67 ALA A C 1
ATOM 493 O O . ALA A 1 67 ? -14.287 -7.070 1.611 1.00 85.94 67 ALA A O 1
ATOM 494 N N . ALA A 1 68 ? -13.746 -4.956 2.144 1.00 84.12 68 ALA A N 1
ATOM 495 C CA . ALA A 1 68 ? -14.797 -4.791 3.146 1.00 84.12 68 ALA A CA 1
ATOM 496 C C . ALA A 1 68 ? -16.207 -4.631 2.537 1.00 84.12 68 ALA A C 1
ATOM 498 O O . ALA A 1 68 ? -17.193 -4.902 3.220 1.00 84.12 68 ALA A O 1
ATOM 499 N N . GLY A 1 69 ? -16.321 -4.235 1.263 1.00 77.62 69 GLY A N 1
ATOM 500 C CA . GLY A 1 69 ? -17.600 -4.064 0.564 1.00 77.62 69 GLY A CA 1
ATOM 501 C C . GLY A 1 69 ? -18.502 -2.962 1.147 1.00 77.62 69 GLY A C 1
ATOM 502 O O . GLY A 1 69 ? -18.051 -2.071 1.866 1.00 77.62 69 GLY A O 1
ATOM 503 N N . CYS A 1 70 ? -19.803 -3.016 0.837 1.00 60.84 70 CYS A N 1
ATOM 504 C CA . CYS A 1 70 ? -20.823 -2.059 1.298 1.00 60.84 70 CYS A CA 1
ATOM 505 C C . CYS A 1 70 ? -21.318 -2.351 2.728 1.00 60.84 70 CYS A C 1
ATOM 507 O O . CYS A 1 70 ? -22.522 -2.462 2.972 1.00 60.84 70 CYS A O 1
ATOM 509 N N . GLN A 1 71 ? -20.407 -2.524 3.686 1.00 65.56 71 GLN A N 1
ATOM 510 C CA . GLN A 1 71 ? -20.799 -2.652 5.090 1.00 65.56 71 GLN A CA 1
ATOM 511 C C . GLN A 1 71 ? -21.374 -1.327 5.619 1.00 65.56 71 GLN A C 1
ATOM 513 O O . GLN A 1 71 ? -20.929 -0.244 5.250 1.00 65.56 71 GLN A O 1
ATOM 518 N N . GLN A 1 72 ? -22.364 -1.410 6.516 1.00 64.00 72 GLN A N 1
ATOM 519 C CA . GLN A 1 72 ? -22.973 -0.230 7.152 1.00 64.00 72 GLN A CA 1
ATOM 520 C C . GLN A 1 72 ? -22.013 0.512 8.101 1.00 64.00 72 GLN A C 1
ATOM 522 O O . GLN A 1 72 ? -22.287 1.644 8.489 1.00 64.00 72 GLN A O 1
ATOM 527 N N . GLN A 1 73 ? -20.907 -0.126 8.500 1.00 78.25 73 GLN A N 1
ATOM 528 C CA . GLN A 1 73 ? -19.865 0.456 9.344 1.00 78.25 73 GLN A CA 1
ATOM 529 C C . GLN A 1 73 ? -18.560 0.580 8.562 1.00 78.25 73 GLN A C 1
ATOM 531 O O . GLN A 1 73 ? -18.252 -0.267 7.725 1.00 78.25 73 GLN A O 1
ATOM 536 N N . LEU A 1 74 ? -17.784 1.624 8.871 1.00 81.69 74 LEU A N 1
ATOM 537 C CA . LEU A 1 74 ? -16.457 1.798 8.291 1.00 81.69 74 LEU A CA 1
ATOM 538 C C . LEU A 1 74 ? -15.558 0.621 8.699 1.00 81.69 74 LEU A C 1
ATOM 540 O O . LEU A 1 74 ? -15.491 0.299 9.892 1.00 81.69 74 LEU A O 1
ATOM 544 N N . PRO A 1 75 ? -14.842 -0.010 7.754 1.00 87.75 75 PRO A N 1
ATOM 545 C CA . PRO A 1 75 ? -13.876 -1.035 8.100 1.00 87.75 75 PRO A CA 1
ATOM 546 C C . PRO A 1 75 ? -12.750 -0.432 8.936 1.00 87.75 75 PRO A C 1
ATOM 548 O O . PRO A 1 75 ? -12.255 0.662 8.655 1.00 87.75 75 PRO A O 1
ATOM 551 N N . ARG A 1 76 ? -12.326 -1.180 9.953 1.00 92.75 76 ARG A N 1
ATOM 552 C CA . ARG A 1 76 ? -11.140 -0.862 10.750 1.00 92.75 76 ARG A CA 1
ATOM 553 C C . ARG A 1 76 ? -9.921 -1.500 10.119 1.00 92.75 76 ARG A C 1
ATOM 555 O O . ARG A 1 76 ? -9.953 -2.689 9.811 1.00 92.75 76 ARG A O 1
ATOM 562 N N . LEU A 1 77 ? -8.856 -0.729 9.958 1.00 94.81 77 LEU A N 1
ATOM 563 C CA . LEU A 1 77 ? -7.626 -1.151 9.311 1.00 94.81 77 LEU A CA 1
ATOM 564 C C . LEU A 1 77 ? -6.426 -0.875 10.212 1.00 94.81 77 LEU A C 1
ATOM 566 O O . LEU A 1 77 ? -6.064 0.275 10.445 1.00 94.81 77 LEU A O 1
ATOM 570 N N . GLN A 1 78 ? -5.769 -1.940 10.651 1.00 96.50 78 GLN A N 1
ATOM 571 C CA . GLN A 1 78 ? -4.454 -1.884 11.274 1.00 96.50 78 GLN A CA 1
ATOM 572 C C . GLN A 1 78 ? -3.393 -1.978 10.185 1.00 96.50 78 GLN A C 1
ATOM 574 O O . GLN A 1 78 ? -3.190 -3.035 9.586 1.00 96.50 78 GLN A O 1
ATOM 579 N N . TRP A 1 79 ? -2.739 -0.857 9.903 1.00 97.62 79 TRP A N 1
ATOM 580 C CA . TRP A 1 79 ? -1.715 -0.749 8.877 1.00 97.62 79 TRP A CA 1
ATOM 581 C C . TRP A 1 79 ? -0.318 -0.767 9.498 1.00 97.62 79 TRP A C 1
ATOM 583 O O . TRP A 1 79 ? 0.135 0.206 10.096 1.00 97.62 79 TRP A O 1
ATOM 593 N N . TYR A 1 80 ? 0.387 -1.878 9.317 1.00 98.25 80 TYR A N 1
ATOM 594 C CA . TYR A 1 80 ? 1.766 -2.061 9.737 1.00 98.25 80 TYR A CA 1
ATOM 595 C C . TYR A 1 80 ? 2.748 -1.654 8.636 1.00 98.25 80 TYR A C 1
ATOM 597 O O . TYR A 1 80 ? 2.747 -2.214 7.538 1.00 98.25 80 TYR A O 1
ATOM 605 N N . THR A 1 81 ? 3.623 -0.711 8.970 1.00 97.69 81 THR A N 1
ATOM 606 C CA . THR A 1 81 ? 4.729 -0.240 8.127 1.00 97.69 81 THR A CA 1
ATOM 607 C C . THR A 1 81 ? 5.880 0.216 9.021 1.00 97.69 81 THR A C 1
ATOM 609 O O . THR A 1 81 ? 5.669 0.748 10.115 1.00 97.69 81 THR A O 1
ATOM 612 N N . ASP A 1 82 ? 7.113 -0.007 8.584 1.00 96.75 82 ASP A N 1
ATOM 613 C CA . ASP A 1 82 ? 8.319 0.521 9.221 1.00 96.75 82 ASP A CA 1
ATOM 614 C C . ASP A 1 82 ? 8.642 1.959 8.778 1.00 96.75 82 ASP A C 1
ATOM 616 O O . ASP A 1 82 ? 9.426 2.644 9.440 1.00 96.75 82 ASP A O 1
ATOM 620 N N . SER A 1 83 ? 7.964 2.476 7.747 1.00 96.69 83 SER A N 1
ATOM 621 C CA . SER A 1 83 ? 8.112 3.855 7.284 1.00 96.69 83 SER A CA 1
ATOM 622 C C . SER A 1 83 ? 7.600 4.862 8.319 1.00 96.69 83 SER A C 1
ATOM 624 O O . SER A 1 83 ? 6.398 5.082 8.501 1.00 96.69 83 SER A O 1
ATOM 626 N N . GLN A 1 84 ? 8.533 5.528 9.004 1.00 96.19 84 GLN A N 1
ATOM 627 C CA . GLN A 1 84 ? 8.218 6.600 9.953 1.00 96.19 84 GLN A CA 1
ATOM 628 C C . GLN A 1 84 ? 7.490 7.766 9.271 1.00 96.19 84 GLN A C 1
ATOM 630 O O . GLN A 1 84 ? 6.524 8.281 9.829 1.00 96.19 84 GLN A O 1
ATOM 635 N N . VAL A 1 85 ? 7.897 8.125 8.047 1.00 95.19 85 VAL A N 1
ATOM 636 C CA . VAL A 1 85 ? 7.266 9.199 7.262 1.00 95.19 85 VAL A CA 1
ATOM 637 C C . VAL A 1 85 ? 5.789 8.905 7.017 1.00 95.19 85 VAL A C 1
ATOM 639 O O . VAL A 1 85 ? 4.957 9.801 7.141 1.00 95.19 85 VAL A O 1
ATOM 642 N N . VAL A 1 86 ? 5.449 7.652 6.709 1.00 95.94 86 VAL A N 1
ATOM 643 C CA . VAL A 1 86 ? 4.058 7.230 6.531 1.00 95.94 86 VAL A CA 1
ATOM 644 C C . VAL A 1 86 ? 3.285 7.324 7.845 1.00 95.94 86 VAL A C 1
ATOM 646 O O . VAL A 1 86 ? 2.227 7.953 7.879 1.00 95.94 86 VAL A O 1
ATOM 649 N N . ARG A 1 87 ? 3.813 6.747 8.934 1.00 96.19 87 ARG A N 1
ATOM 650 C CA . ARG A 1 87 ? 3.125 6.725 10.239 1.00 96.19 87 ARG A CA 1
ATOM 651 C C . ARG A 1 87 ? 2.866 8.132 10.772 1.00 96.19 87 ARG A C 1
ATOM 653 O O . ARG A 1 87 ? 1.735 8.464 11.121 1.00 96.19 87 ARG A O 1
ATOM 660 N N . GLU A 1 88 ? 3.889 8.980 10.806 1.00 95.94 88 GLU A N 1
ATOM 661 C CA . GLU A 1 88 ? 3.759 10.366 11.273 1.00 95.94 88 GLU A CA 1
ATOM 662 C C . GLU A 1 88 ? 2.930 11.209 10.306 1.00 95.94 88 GLU A C 1
ATOM 664 O O . GLU A 1 88 ? 2.121 12.036 10.729 1.00 95.94 88 GLU A O 1
ATOM 669 N N . GLY A 1 89 ? 3.090 10.971 9.004 1.00 95.62 89 GLY A N 1
ATOM 670 C CA . GLY A 1 89 ? 2.326 11.645 7.969 1.00 95.62 89 GLY A CA 1
ATOM 671 C C . GLY A 1 89 ? 0.825 11.415 8.113 1.00 95.62 89 GLY A C 1
ATOM 672 O O . GLY A 1 89 ? 0.074 12.385 8.145 1.00 95.62 89 GLY A O 1
ATOM 673 N N . MET A 1 90 ? 0.396 10.162 8.290 1.00 94.81 90 MET A N 1
ATOM 674 C CA . MET A 1 90 ? -1.015 9.803 8.468 1.00 94.81 90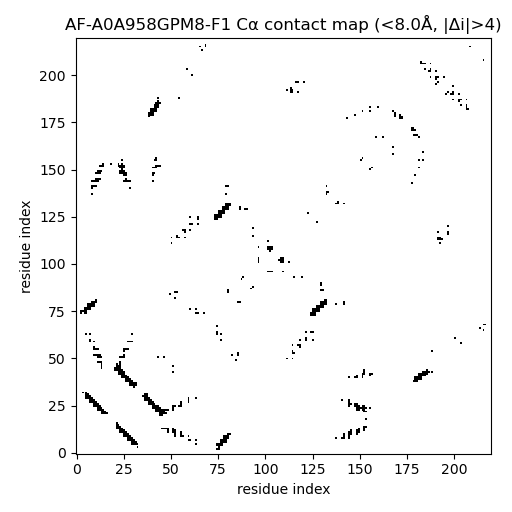 MET A CA 1
ATOM 675 C C . MET A 1 90 ? -1.608 10.304 9.790 1.00 94.81 90 MET A C 1
ATOM 677 O O . MET A 1 90 ? -2.766 10.710 9.816 1.00 94.81 90 MET A O 1
ATOM 681 N N . THR A 1 91 ? -0.836 10.291 10.880 1.00 92.25 91 THR A N 1
ATOM 682 C CA . THR A 1 91 ? -1.364 10.562 12.230 1.00 92.25 91 THR A CA 1
ATOM 683 C C . THR A 1 91 ? -1.187 12.011 12.681 1.00 92.25 91 THR A C 1
ATOM 685 O O . THR A 1 91 ? -2.134 12.644 13.142 1.00 92.25 91 THR A O 1
ATOM 688 N N . LEU A 1 92 ? 0.021 12.564 12.559 1.00 93.81 92 LEU A N 1
ATOM 689 C CA . LEU A 1 92 ? 0.384 13.862 13.137 1.00 93.81 92 LEU A CA 1
ATOM 690 C C . LEU A 1 92 ? 0.240 15.016 12.148 1.00 93.81 92 LEU A C 1
ATOM 692 O O . LEU A 1 92 ? 0.014 16.164 12.559 1.00 93.81 92 LEU A O 1
ATOM 696 N N . HIS A 1 93 ? 0.450 14.739 10.862 1.00 95.69 93 HIS A N 1
ATOM 697 C CA . HIS A 1 93 ? 0.620 15.782 9.860 1.00 95.69 93 HIS A CA 1
ATOM 698 C C . HIS A 1 93 ? -0.560 15.935 8.907 1.00 95.69 93 HIS A C 1
ATOM 700 O O . HIS A 1 93 ? -0.845 17.071 8.531 1.00 95.69 93 HIS A O 1
ATOM 706 N N . LEU A 1 94 ? -1.281 14.861 8.574 1.00 94.69 94 LEU A N 1
ATOM 707 C CA . LEU A 1 94 ? -2.383 14.901 7.611 1.00 94.69 94 LEU A CA 1
ATOM 708 C C . LEU A 1 94 ? -3.417 16.002 7.917 1.00 94.69 94 LEU A C 1
ATOM 710 O O . LEU A 1 94 ? -3.665 16.814 7.022 1.00 94.69 94 LEU A O 1
ATOM 714 N N . PRO A 1 95 ? -3.919 16.160 9.164 1.00 93.62 95 PRO A N 1
ATOM 715 C CA . PRO A 1 95 ? -4.881 17.223 9.471 1.00 93.62 95 PRO A CA 1
ATOM 716 C C . PRO A 1 95 ? -4.288 18.629 9.298 1.00 93.62 95 PRO A C 1
ATOM 718 O O . PRO A 1 95 ? -4.961 19.557 8.852 1.00 93.62 95 PRO A O 1
ATOM 721 N N . LYS A 1 96 ? -2.997 18.794 9.615 1.00 95.69 96 LYS A N 1
ATOM 722 C CA . LYS A 1 96 ? -2.285 20.076 9.493 1.00 95.69 96 LYS A CA 1
ATOM 723 C C . LYS A 1 96 ? -2.055 20.436 8.029 1.00 95.69 96 LYS A C 1
ATOM 725 O O . LYS A 1 96 ? -2.221 21.592 7.654 1.00 95.69 96 LYS A O 1
ATOM 730 N N . TRP A 1 97 ? -1.690 19.458 7.204 1.00 96.62 97 TRP A N 1
ATOM 731 C CA . TRP A 1 97 ? -1.514 19.651 5.769 1.00 96.62 97 TRP A CA 1
ATOM 732 C C . TRP A 1 97 ? -2.836 19.961 5.077 1.00 96.62 97 TRP A C 1
ATOM 734 O O . TRP A 1 97 ? -2.862 20.870 4.256 1.00 96.62 97 TRP A O 1
ATOM 744 N N . GLN A 1 98 ? -3.935 19.297 5.447 1.00 95.50 98 GLN A N 1
ATOM 745 C CA . GLN A 1 98 ? -5.269 19.642 4.947 1.00 95.50 98 GLN A CA 1
ATOM 746 C C . GLN A 1 98 ? -5.641 21.092 5.290 1.00 95.50 98 GLN A C 1
ATOM 748 O O . GLN A 1 98 ? -6.022 21.850 4.399 1.00 95.50 98 GLN A O 1
ATOM 753 N N . ALA A 1 99 ? -5.457 21.504 6.550 1.00 95.81 99 ALA A N 1
ATOM 754 C CA . ALA A 1 99 ? -5.735 22.872 6.992 1.00 95.81 99 ALA A CA 1
ATOM 755 C C . ALA A 1 99 ? -4.845 23.924 6.301 1.00 95.81 99 ALA A C 1
ATOM 757 O O . ALA A 1 99 ? -5.285 25.042 6.053 1.00 95.81 99 ALA A O 1
ATOM 758 N N . ALA A 1 100 ? -3.610 23.561 5.947 1.00 96.50 100 ALA A N 1
ATOM 759 C CA . ALA A 1 100 ? -2.674 24.411 5.210 1.00 96.50 100 ALA A CA 1
ATOM 760 C C . ALA A 1 100 ? -2.843 24.330 3.678 1.00 96.50 100 ALA A C 1
ATOM 762 O O . ALA A 1 100 ? -1.939 24.723 2.938 1.00 96.50 100 ALA A O 1
ATOM 763 N N . ASN A 1 101 ? -3.954 23.769 3.185 1.00 96.25 101 ASN A N 1
ATOM 764 C CA . ASN A 1 101 ? -4.206 23.526 1.763 1.00 96.25 101 ASN A CA 1
ATOM 765 C C . ASN A 1 101 ? -3.022 22.842 1.051 1.00 96.25 101 ASN A C 1
ATOM 767 O O . ASN A 1 101 ? -2.678 23.167 -0.084 1.00 96.25 101 ASN A O 1
ATOM 771 N N . TRP A 1 102 ? -2.378 21.897 1.736 1.00 96.88 102 TRP A N 1
ATOM 772 C CA . TRP A 1 102 ? -1.253 21.100 1.246 1.00 96.88 102 TRP A CA 1
ATOM 773 C C . TRP A 1 102 ? 0.001 21.906 0.890 1.00 96.88 102 TRP A C 1
ATOM 775 O O . TRP A 1 102 ? 0.765 21.502 0.011 1.00 96.88 102 TRP A O 1
ATOM 785 N N . HIS A 1 103 ? 0.224 23.024 1.579 1.00 96.50 103 HIS A N 1
ATOM 786 C CA . HIS A 1 103 ? 1.456 23.802 1.489 1.00 96.50 103 HIS A CA 1
ATOM 787 C C . HIS A 1 103 ? 2.273 23.684 2.780 1.00 96.50 103 HIS A C 1
ATOM 789 O O . HIS A 1 103 ? 1.746 23.467 3.875 1.00 96.50 103 HIS A O 1
ATOM 795 N N . THR A 1 104 ? 3.592 23.801 2.656 1.00 94.69 104 THR A N 1
ATOM 796 C CA . THR A 1 104 ? 4.502 23.882 3.799 1.00 94.69 104 THR A CA 1
ATOM 797 C C . THR A 1 104 ? 4.389 25.254 4.467 1.00 94.69 104 THR A C 1
ATOM 799 O O . THR A 1 104 ? 3.837 26.201 3.907 1.00 94.69 104 THR A O 1
ATOM 802 N N . LYS A 1 105 ? 4.990 25.415 5.654 1.00 91.69 105 LYS A N 1
ATOM 803 C CA . LYS A 1 105 ? 5.061 26.725 6.334 1.00 91.69 105 LYS A CA 1
ATOM 804 C C . LYS A 1 105 ? 5.764 27.809 5.504 1.00 91.69 105 LYS A C 1
ATOM 806 O O . LYS A 1 105 ? 5.588 28.985 5.792 1.00 91.69 105 LYS A O 1
ATOM 811 N N . ARG A 1 106 ? 6.575 27.418 4.513 1.00 94.19 106 ARG A N 1
ATOM 812 C CA . ARG A 1 106 ? 7.276 28.329 3.596 1.00 94.19 106 ARG A CA 1
ATOM 813 C C . ARG A 1 106 ? 6.438 28.703 2.365 1.00 94.19 106 ARG A C 1
ATOM 815 O O . ARG A 1 106 ? 6.924 29.439 1.520 1.00 94.19 106 ARG A O 1
ATOM 822 N N . GLY A 1 107 ? 5.207 28.198 2.254 1.00 94.31 1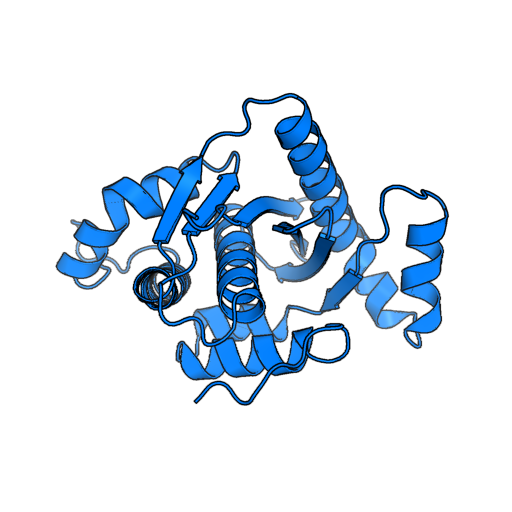07 GLY A N 1
ATOM 823 C CA . GLY A 1 107 ? 4.331 28.423 1.101 1.00 94.31 107 GLY A CA 1
ATOM 824 C C . GLY A 1 107 ? 4.627 27.518 -0.097 1.00 94.31 107 GLY A C 1
ATOM 825 O O . GLY A 1 107 ? 3.991 27.654 -1.135 1.00 94.31 107 GLY A O 1
ATOM 826 N N . GLU A 1 108 ? 5.565 26.580 0.030 1.00 95.75 108 GLU A N 1
ATOM 827 C CA . GLU A 1 108 ? 5.880 25.613 -1.024 1.00 95.75 108 GLU A CA 1
ATOM 828 C C . GLU A 1 108 ? 4.834 24.497 -1.055 1.00 95.75 108 GLU A C 1
ATOM 830 O O . GLU A 1 108 ? 4.279 24.129 -0.017 1.00 95.75 108 GLU A O 1
ATOM 835 N N . ALA A 1 109 ? 4.594 23.905 -2.224 1.00 95.12 109 ALA A N 1
ATOM 836 C CA . ALA A 1 109 ? 3.753 22.718 -2.317 1.00 95.12 109 ALA A CA 1
ATOM 837 C C . ALA A 1 109 ? 4.340 21.571 -1.473 1.00 95.12 109 ALA A C 1
ATOM 839 O O . ALA A 1 109 ? 5.542 21.300 -1.513 1.00 95.12 109 ALA A O 1
ATOM 840 N N . LEU A 1 110 ? 3.491 20.875 -0.713 1.00 95.81 110 LEU A N 1
ATOM 841 C CA . LEU A 1 110 ? 3.911 19.705 0.050 1.00 95.81 110 LEU A CA 1
ATOM 842 C C . LEU A 1 110 ? 4.433 18.617 -0.903 1.00 95.81 110 LEU A C 1
ATOM 844 O O . LEU A 1 110 ? 3.787 18.255 -1.891 1.00 95.81 110 LEU A O 1
ATOM 848 N N . ARG A 1 111 ? 5.594 18.046 -0.575 1.00 94.94 111 ARG A N 1
ATOM 849 C CA . ARG A 1 111 ? 6.156 16.916 -1.318 1.00 94.94 111 ARG A CA 1
ATOM 850 C C . ARG A 1 111 ? 5.163 15.745 -1.330 1.00 94.94 111 ARG A C 1
ATOM 852 O O . ARG A 1 111 ? 4.634 15.364 -0.289 1.00 94.94 111 ARG A O 1
ATOM 859 N N . HIS A 1 112 ? 4.914 15.183 -2.513 1.00 96.06 112 HIS A N 1
ATOM 860 C CA . HIS A 1 112 ? 3.941 14.102 -2.737 1.00 96.06 112 HIS A CA 1
ATOM 861 C C . HIS A 1 112 ? 2.499 14.436 -2.302 1.00 96.06 112 HIS A C 1
ATOM 863 O O . HIS A 1 112 ? 1.736 13.541 -1.941 1.00 96.06 112 HIS A O 1
ATOM 869 N N . ALA A 1 113 ? 2.094 15.714 -2.340 1.00 95.88 113 ALA A N 1
ATOM 870 C CA . ALA A 1 113 ? 0.758 16.143 -1.916 1.00 95.88 113 ALA A CA 1
ATOM 871 C C . ALA A 1 113 ? -0.392 15.374 -2.590 1.00 95.88 113 ALA A C 1
ATOM 873 O O . ALA A 1 113 ? -1.439 15.186 -1.977 1.00 95.88 113 ALA A O 1
ATOM 874 N N . SER A 1 114 ? -0.228 14.930 -3.838 1.00 95.69 114 SER A N 1
ATOM 875 C CA . SER A 1 114 ? -1.248 14.155 -4.552 1.00 95.69 114 SER A CA 1
ATOM 876 C C . SER A 1 114 ? -1.513 12.787 -3.902 1.00 95.69 114 SER A C 1
ATOM 878 O O . SER A 1 114 ? -2.671 12.443 -3.673 1.00 95.69 114 SER A O 1
ATOM 880 N N . LEU A 1 115 ? -0.466 12.060 -3.494 1.00 96.44 115 LEU A N 1
ATOM 881 C CA . LEU A 1 115 ? -0.587 10.793 -2.761 1.00 96.44 115 LEU A CA 1
ATOM 882 C C . LEU A 1 115 ? -1.228 10.997 -1.386 1.00 96.44 115 LEU A C 1
ATOM 884 O O . LEU A 1 115 ? -2.119 10.241 -1.002 1.00 96.44 115 LEU A O 1
ATOM 888 N N . TRP A 1 116 ? -0.834 12.052 -0.666 1.00 96.88 116 TRP A N 1
ATOM 889 C CA . TRP A 1 116 ? -1.442 12.384 0.625 1.00 96.88 116 TRP A CA 1
ATOM 890 C C . TRP A 1 116 ? -2.927 12.732 0.508 1.00 96.88 116 TRP A C 1
ATOM 892 O O . TRP A 1 116 ? -3.726 12.276 1.325 1.00 96.88 116 TRP A O 1
ATOM 902 N N . ARG A 1 117 ? -3.320 13.483 -0.529 1.00 95.94 117 ARG A N 1
ATOM 903 C CA . ARG A 1 117 ? -4.731 13.763 -0.836 1.00 95.94 117 ARG A CA 1
ATOM 904 C C . ARG A 1 117 ? -5.508 12.485 -1.129 1.00 95.94 117 ARG A C 1
ATOM 906 O O . ARG A 1 117 ? -6.596 12.312 -0.588 1.00 95.94 117 ARG A O 1
ATOM 913 N N . ALA A 1 118 ? -4.942 11.581 -1.925 1.00 95.56 118 ALA A N 1
ATOM 914 C CA . ALA A 1 118 ? -5.581 10.309 -2.245 1.00 95.56 118 ALA A CA 1
ATOM 915 C C . ALA A 1 118 ? -5.765 9.423 -1.000 1.00 95.56 118 ALA A C 1
ATOM 917 O O . ALA A 1 118 ? -6.853 8.892 -0.783 1.00 95.56 118 ALA A O 1
ATOM 918 N N . MET A 1 119 ? -4.752 9.320 -0.133 1.00 94.56 119 MET A N 1
ATOM 919 C CA . MET A 1 119 ? -4.878 8.588 1.134 1.00 94.56 119 MET A CA 1
ATOM 920 C C . MET A 1 119 ? -5.889 9.244 2.073 1.00 94.56 119 MET A C 1
ATOM 922 O O . MET A 1 119 ? -6.705 8.549 2.671 1.00 94.56 119 MET A O 1
ATOM 926 N N . SER A 1 120 ? -5.887 10.576 2.163 1.00 94.88 120 SER A N 1
ATOM 927 C CA . SER A 1 120 ? -6.878 11.329 2.932 1.00 94.88 120 SER A CA 1
ATOM 928 C C . SER A 1 120 ? -8.302 11.065 2.440 1.00 94.88 120 SER A C 1
ATOM 930 O O . SER A 1 120 ? -9.186 10.836 3.260 1.00 94.88 120 SER A O 1
ATOM 932 N N . SER A 1 121 ? -8.512 11.003 1.122 1.00 93.94 121 SER A N 1
ATOM 933 C CA . SER A 1 121 ? -9.806 10.645 0.535 1.00 93.94 121 SER A CA 1
ATOM 934 C C . SER A 1 121 ? -10.247 9.222 0.879 1.00 93.94 121 SER A C 1
ATOM 936 O O . SER A 1 121 ? -11.445 8.972 0.925 1.00 93.94 121 SER A O 1
ATOM 938 N N . LEU A 1 122 ? -9.328 8.279 1.105 1.00 92.19 122 LEU A N 1
ATOM 939 C CA . LEU A 1 122 ? -9.688 6.931 1.558 1.00 92.19 122 LEU A CA 1
ATOM 940 C C . LEU A 1 122 ? -9.920 6.870 3.069 1.00 92.19 122 LEU A C 1
ATOM 942 O O . LEU A 1 122 ? -10.806 6.142 3.513 1.00 92.19 122 LEU A O 1
ATOM 946 N N . ALA A 1 123 ? -9.173 7.651 3.850 1.00 91.25 123 ALA A N 1
ATOM 947 C CA . ALA A 1 123 ? -9.258 7.687 5.309 1.00 91.25 123 ALA A CA 1
ATOM 948 C C . ALA A 1 123 ? -10.620 8.178 5.836 1.00 91.25 123 ALA A C 1
ATOM 950 O O . ALA A 1 123 ? -10.956 7.925 6.986 1.00 91.25 123 ALA A O 1
ATOM 951 N N . VAL A 1 124 ? -11.444 8.835 5.007 1.00 91.38 124 VAL A N 1
ATOM 952 C CA . VAL A 1 124 ? -12.840 9.160 5.373 1.00 91.38 124 VAL A CA 1
ATOM 953 C C . VAL A 1 124 ? -13.771 7.942 5.291 1.00 91.38 124 VAL A C 1
ATOM 955 O O . VAL A 1 124 ? -14.871 7.966 5.833 1.00 91.38 124 VAL A O 1
ATOM 958 N N . THR A 1 125 ? -13.340 6.882 4.599 1.00 90.00 125 THR A N 1
ATOM 959 C CA . THR A 1 125 ? -14.119 5.657 4.340 1.00 90.00 125 THR A CA 1
ATOM 960 C C . THR A 1 125 ? -13.566 4.420 5.051 1.00 90.00 125 THR A C 1
ATOM 962 O O . THR A 1 125 ? -14.145 3.343 4.937 1.00 90.00 125 THR A O 1
ATOM 965 N N . VAL A 1 126 ? -12.452 4.554 5.772 1.00 90.62 126 VAL A N 1
ATOM 966 C CA . VAL A 1 126 ? -11.771 3.475 6.501 1.00 90.62 126 VAL A CA 1
ATOM 967 C C . VAL A 1 126 ? -11.200 4.063 7.789 1.00 90.62 126 VAL A C 1
ATOM 969 O O . VAL A 1 126 ? -10.516 5.081 7.743 1.00 90.62 126 VAL A O 1
ATOM 972 N N . GLU A 1 127 ? -11.438 3.423 8.932 1.00 93.06 127 GLU A N 1
ATOM 973 C CA . GLU A 1 127 ? -10.812 3.804 10.204 1.00 93.06 127 GLU A CA 1
ATOM 974 C C . GLU A 1 127 ? -9.392 3.217 10.246 1.00 93.06 127 GLU A C 1
ATOM 976 O O . GLU A 1 127 ? -9.223 2.008 10.405 1.00 93.06 127 GLU A O 1
ATOM 981 N N . ILE A 1 128 ? -8.371 4.056 10.047 1.00 94.62 128 ILE A N 1
ATOM 982 C CA . ILE A 1 128 ? -6.976 3.617 9.880 1.00 94.62 128 ILE A CA 1
ATOM 983 C C . ILE A 1 128 ? -6.176 3.854 11.162 1.00 94.62 128 ILE A C 1
ATOM 985 O O . ILE A 1 128 ? -6.059 4.982 11.637 1.00 94.62 128 ILE A O 1
ATOM 989 N N . GLU A 1 129 ? -5.535 2.798 11.654 1.00 95.69 129 GLU A N 1
ATOM 990 C CA . GLU A 1 129 ? -4.532 2.838 12.715 1.00 95.69 129 GLU A CA 1
ATOM 991 C C . GLU A 1 129 ? -3.175 2.418 12.135 1.00 95.69 129 GLU A C 1
ATOM 993 O O . GLU A 1 129 ? -2.991 1.272 11.727 1.00 95.69 129 GLU A O 1
ATOM 998 N N . THR A 1 130 ? -2.207 3.337 12.078 1.00 96.44 130 THR A N 1
ATOM 999 C CA . THR A 1 130 ? -0.851 3.009 11.613 1.00 96.44 130 THR A CA 1
ATOM 1000 C C . THR A 1 130 ? 0.022 2.519 12.764 1.00 96.44 130 THR A C 1
ATOM 1002 O O . THR A 1 130 ? 0.176 3.222 13.764 1.00 96.44 130 THR A O 1
ATOM 1005 N N . LEU A 1 131 ? 0.652 1.358 12.603 1.00 96.94 131 LEU A N 1
ATOM 1006 C CA . LEU A 1 131 ? 1.366 0.641 13.655 1.00 96.94 131 LEU A CA 1
ATOM 1007 C C . LEU A 1 131 ? 2.778 0.241 13.220 1.00 96.94 131 LEU A C 1
ATOM 1009 O O . LEU A 1 131 ? 3.055 0.004 12.045 1.00 96.94 131 LEU A O 1
ATOM 1013 N N . THR A 1 132 ? 3.677 0.113 14.194 1.00 95.88 132 THR A N 1
ATOM 1014 C CA . THR A 1 132 ? 5.004 -0.470 13.964 1.00 95.88 132 THR A CA 1
ATOM 1015 C C . THR A 1 132 ? 4.912 -2.003 14.001 1.00 95.88 132 THR A C 1
ATOM 1017 O O . THR A 1 132 ? 4.245 -2.549 14.884 1.00 95.88 132 THR A O 1
ATOM 1020 N N . PRO A 1 133 ? 5.606 -2.731 13.108 1.00 92.75 133 PRO A N 1
ATOM 1021 C CA . PRO A 1 133 ? 5.759 -4.181 13.207 1.00 92.75 133 PRO A CA 1
ATOM 1022 C C . PRO A 1 133 ? 6.427 -4.597 14.530 1.00 92.75 133 PRO A C 1
ATOM 1024 O O . PRO A 1 133 ? 7.604 -4.321 14.740 1.00 92.75 133 PRO A O 1
ATOM 1027 N N . GLN A 1 134 ? 5.695 -5.262 15.431 1.00 93.06 134 GLN A N 1
ATOM 1028 C CA . GLN A 1 134 ? 6.234 -5.674 16.742 1.00 93.06 134 GLN A CA 1
ATOM 1029 C C . GLN A 1 134 ? 6.095 -7.172 17.034 1.00 93.06 134 GLN A C 1
ATOM 1031 O O . GLN A 1 134 ? 6.986 -7.762 17.642 1.00 93.06 134 GLN A O 1
ATOM 1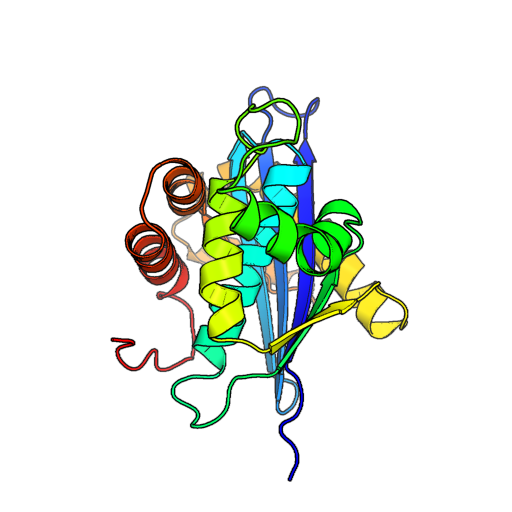036 N N . SER A 1 135 ? 5.010 -7.820 16.598 1.00 95.50 135 SER A N 1
ATOM 1037 C CA . SER A 1 135 ? 4.839 -9.259 16.830 1.00 95.50 135 SER A CA 1
ATOM 1038 C C . SER A 1 135 ? 5.659 -10.088 15.838 1.00 95.50 135 SER A C 1
ATOM 1040 O O . SER A 1 135 ? 5.900 -9.675 14.702 1.00 95.50 135 SER A O 1
ATOM 1042 N N . SER A 1 136 ? 6.064 -11.296 16.237 1.00 94.62 136 SER A N 1
ATOM 1043 C CA . SER A 1 136 ? 6.832 -12.213 15.379 1.00 94.62 136 SER A CA 1
ATOM 1044 C C . SER A 1 136 ? 6.111 -12.533 14.063 1.00 94.62 136 SER A C 1
ATOM 1046 O O . SER A 1 136 ? 6.747 -12.598 13.008 1.00 94.62 136 SER A O 1
ATOM 1048 N N . GLN A 1 137 ? 4.784 -12.674 14.107 1.00 92.75 137 GLN A N 1
ATOM 1049 C CA . GLN A 1 137 ? 3.947 -12.886 12.929 1.00 92.75 137 GLN A CA 1
ATOM 1050 C C . GLN A 1 137 ? 3.973 -11.673 11.993 1.00 92.75 137 GLN A C 1
ATOM 1052 O O . GLN A 1 137 ? 4.241 -11.837 10.802 1.00 92.75 137 GLN A O 1
ATOM 1057 N N . ILE A 1 138 ? 3.764 -10.462 12.518 1.00 95.12 138 ILE A N 1
ATOM 1058 C CA . ILE A 1 138 ? 3.779 -9.238 11.707 1.00 95.12 138 ILE A CA 1
ATOM 1059 C C . ILE A 1 138 ? 5.181 -8.981 11.140 1.00 95.12 138 ILE A C 1
ATOM 1061 O O . ILE A 1 138 ? 5.313 -8.663 9.964 1.00 95.12 138 ILE A O 1
ATOM 1065 N N . LEU A 1 139 ? 6.246 -9.232 11.906 1.00 95.25 139 LEU A N 1
ATOM 1066 C CA . LEU A 1 139 ? 7.629 -9.151 11.420 1.00 95.25 139 LEU A CA 1
ATOM 1067 C C . LEU A 1 139 ? 7.941 -10.179 10.320 1.00 95.25 139 LEU A C 1
ATOM 1069 O O . LEU A 1 139 ? 8.783 -9.928 9.456 1.00 95.25 139 LEU A O 1
ATOM 1073 N N . ARG A 1 140 ? 7.308 -11.360 10.339 1.00 93.38 140 ARG A N 1
ATOM 1074 C CA . ARG A 1 140 ? 7.427 -12.346 9.251 1.00 93.38 140 ARG A CA 1
ATOM 1075 C C . ARG A 1 140 ? 6.720 -11.854 7.989 1.00 93.38 140 ARG A C 1
ATOM 1077 O O . ARG A 1 140 ? 7.272 -12.016 6.902 1.00 93.38 140 ARG A O 1
ATOM 1084 N N . MET A 1 141 ? 5.532 -11.267 8.133 1.00 93.94 141 MET A N 1
ATOM 1085 C CA . MET A 1 141 ? 4.764 -10.691 7.023 1.00 93.94 141 MET A CA 1
ATOM 1086 C C . MET A 1 141 ? 5.472 -9.484 6.409 1.00 93.94 141 MET A C 1
ATOM 1088 O O . MET A 1 141 ? 5.591 -9.406 5.190 1.00 93.94 141 MET A O 1
ATOM 1092 N N . HIS A 1 142 ? 6.009 -8.592 7.239 1.00 95.62 142 HIS A N 1
ATOM 1093 C CA . HIS A 1 142 ? 6.755 -7.416 6.790 1.00 95.62 142 HIS A CA 1
ATOM 1094 C C . HIS A 1 142 ? 7.995 -7.831 5.995 1.00 95.62 142 HIS A C 1
ATOM 1096 O O . HIS A 1 142 ? 8.107 -7.495 4.824 1.00 95.62 142 HIS A O 1
ATOM 1102 N N . ARG A 1 143 ? 8.806 -8.762 6.520 1.00 94.25 143 ARG A N 1
ATOM 1103 C CA . ARG A 1 143 ? 9.924 -9.360 5.761 1.00 94.25 143 ARG A CA 1
ATOM 1104 C C . ARG A 1 143 ? 9.501 -10.068 4.470 1.00 94.25 143 ARG A C 1
ATOM 1106 O O . ARG A 1 143 ? 10.327 -10.266 3.580 1.00 94.25 143 ARG A O 1
ATOM 1113 N N . ALA A 1 144 ? 8.265 -10.556 4.380 1.00 92.81 144 ALA A N 1
ATOM 1114 C CA . ALA A 1 144 ? 7.749 -11.116 3.137 1.00 92.81 144 ALA A CA 1
ATOM 1115 C C . ALA A 1 144 ? 7.419 -10.011 2.122 1.00 92.81 144 ALA A C 1
ATOM 1117 O O . ALA A 1 144 ? 7.742 -10.193 0.949 1.00 92.81 144 ALA A O 1
ATOM 1118 N N . CYS A 1 145 ? 6.851 -8.888 2.574 1.00 95.31 145 CYS A N 1
ATOM 1119 C CA . CYS A 1 145 ? 6.630 -7.693 1.762 1.00 95.31 145 CYS A CA 1
ATOM 1120 C C . CYS A 1 145 ? 7.966 -7.118 1.261 1.00 95.31 145 CYS A C 1
ATOM 1122 O O . CYS A 1 145 ? 8.117 -6.978 0.054 1.00 95.31 145 CYS A O 1
ATOM 1124 N N . ASP A 1 146 ? 8.964 -6.942 2.133 1.00 95.19 146 ASP A N 1
ATOM 1125 C CA . ASP A 1 146 ? 10.337 -6.518 1.795 1.00 95.19 146 ASP A CA 1
ATOM 1126 C C . ASP A 1 146 ? 10.937 -7.322 0.627 1.00 95.19 146 ASP A C 1
ATOM 1128 O O . ASP A 1 146 ? 11.418 -6.798 -0.379 1.00 95.19 146 ASP A O 1
ATOM 1132 N N . ARG A 1 147 ? 10.877 -8.657 0.717 1.00 92.81 147 ARG A N 1
ATOM 1133 C CA . ARG A 1 147 ? 11.391 -9.524 -0.353 1.00 92.81 147 ARG A CA 1
ATOM 1134 C C . ARG A 1 147 ? 10.579 -9.398 -1.638 1.00 92.81 147 ARG A C 1
ATOM 1136 O O . ARG A 1 147 ? 11.157 -9.481 -2.722 1.00 92.81 147 ARG A O 1
ATOM 1143 N N . ALA A 1 148 ? 9.260 -9.257 -1.529 1.00 92.50 148 ALA A N 1
ATOM 1144 C CA . ALA A 1 148 ? 8.373 -9.162 -2.679 1.00 92.50 148 ALA A CA 1
ATOM 1145 C C . ALA A 1 148 ? 8.527 -7.821 -3.412 1.00 92.50 148 ALA A C 1
ATOM 1147 O O . ALA A 1 148 ? 8.640 -7.823 -4.636 1.00 92.50 148 ALA A O 1
ATOM 1148 N N . SER A 1 149 ? 8.633 -6.702 -2.691 1.00 95.06 149 SER A N 1
ATOM 1149 C CA . SER A 1 149 ? 8.846 -5.370 -3.267 1.00 95.06 149 SER A CA 1
ATOM 1150 C C . SER A 1 149 ? 10.186 -5.306 -4.009 1.00 95.06 149 SER A C 1
ATOM 1152 O O . SER A 1 149 ? 10.223 -4.913 -5.178 1.00 95.06 149 SER A O 1
ATOM 1154 N N . ARG A 1 150 ? 11.270 -5.827 -3.411 1.00 92.69 150 ARG A N 1
ATOM 1155 C CA . ARG A 1 150 ? 12.574 -5.988 -4.083 1.00 92.69 150 ARG A CA 1
ATOM 1156 C C . ARG A 1 150 ? 12.502 -6.891 -5.307 1.00 92.69 150 ARG A C 1
ATOM 1158 O O . ARG A 1 150 ? 13.126 -6.599 -6.326 1.00 92.69 150 ARG A O 1
ATOM 1165 N N . TRP A 1 151 ? 11.764 -7.997 -5.230 1.00 91.00 151 TRP A N 1
ATOM 1166 C CA . TRP A 1 151 ? 11.581 -8.898 -6.367 1.00 91.00 151 TRP A CA 1
ATOM 1167 C C . TRP A 1 151 ? 10.854 -8.212 -7.530 1.00 91.00 151 TRP A C 1
ATOM 1169 O O . TRP A 1 151 ? 11.328 -8.304 -8.666 1.00 91.00 151 TRP A O 1
ATOM 1179 N N . ALA A 1 152 ? 9.769 -7.480 -7.263 1.00 91.69 152 ALA A N 1
ATOM 1180 C CA . ALA A 1 152 ? 9.064 -6.702 -8.279 1.00 91.69 152 ALA A CA 1
ATOM 1181 C C . ALA A 1 152 ? 9.954 -5.614 -8.884 1.00 91.69 152 ALA A C 1
ATOM 1183 O O . ALA A 1 152 ? 10.024 -5.506 -10.105 1.00 91.69 152 ALA A O 1
ATOM 1184 N N . ALA A 1 153 ? 10.699 -4.875 -8.064 1.00 92.12 153 ALA A N 1
ATOM 1185 C CA . ALA A 1 153 ? 11.623 -3.852 -8.542 1.00 92.12 153 ALA A CA 1
ATOM 1186 C C . ALA A 1 153 ? 12.747 -4.439 -9.422 1.00 92.12 153 ALA A C 1
ATOM 1188 O O . ALA A 1 153 ? 13.056 -3.903 -10.482 1.00 92.12 153 ALA A O 1
ATOM 1189 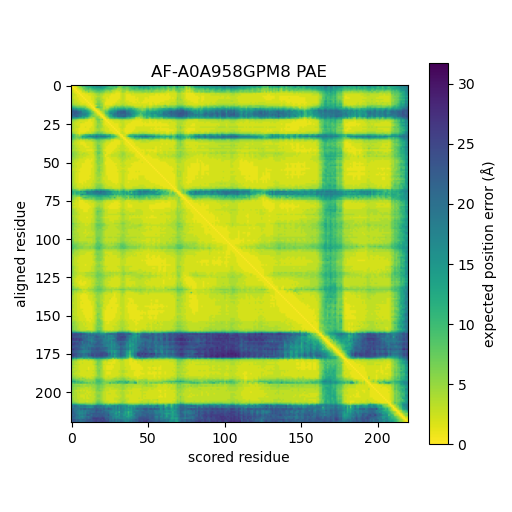N N . ALA A 1 154 ? 13.333 -5.577 -9.031 1.00 89.12 154 ALA A N 1
ATOM 1190 C CA . ALA A 1 154 ? 14.480 -6.164 -9.730 1.00 89.12 154 ALA A CA 1
ATOM 1191 C C . ALA A 1 154 ? 14.107 -7.005 -10.960 1.00 89.12 154 ALA A C 1
ATOM 1193 O O . ALA A 1 154 ? 14.921 -7.165 -11.873 1.00 89.12 154 ALA A O 1
ATOM 1194 N N . LYS A 1 155 ? 12.933 -7.649 -10.958 1.00 87.50 155 LYS A N 1
ATOM 1195 C CA . LYS A 1 155 ? 12.538 -8.637 -11.981 1.00 87.50 155 LYS A CA 1
ATOM 1196 C C . LYS A 1 155 ? 11.227 -8.304 -12.685 1.00 87.50 155 LYS A C 1
ATOM 1198 O O . LYS A 1 155 ? 10.937 -8.954 -13.690 1.00 87.50 155 LYS A O 1
ATOM 1203 N N . GLY A 1 156 ? 10.464 -7.326 -12.197 1.00 88.25 156 GLY A N 1
ATOM 1204 C CA . GLY A 1 156 ? 9.117 -7.015 -12.669 1.00 88.25 156 GLY A CA 1
ATOM 1205 C C . GLY A 1 156 ? 9.064 -6.725 -14.161 1.00 88.25 156 GLY A C 1
ATOM 1206 O O . GLY A 1 156 ? 8.279 -7.359 -14.857 1.00 88.25 156 GLY A O 1
ATOM 1207 N N . GLU A 1 157 ? 9.954 -5.870 -14.679 1.00 88.88 157 GLU A N 1
ATOM 1208 C CA . GLU A 1 157 ? 9.984 -5.534 -16.112 1.00 88.88 157 GLU A CA 1
ATOM 1209 C C . GLU A 1 157 ? 10.131 -6.779 -16.992 1.00 88.88 157 GLU A C 1
ATOM 1211 O O . GLU A 1 157 ? 9.336 -7.007 -17.900 1.00 88.88 157 GLU A O 1
ATOM 1216 N N . ARG A 1 158 ? 11.110 -7.634 -16.679 1.00 86.12 158 ARG A N 1
ATOM 1217 C CA . ARG A 1 158 ? 11.363 -8.870 -17.429 1.00 86.12 158 ARG A CA 1
ATOM 1218 C C . ARG A 1 158 ? 10.186 -9.842 -17.342 1.00 86.12 158 ARG A C 1
ATOM 1220 O O . ARG A 1 158 ? 9.865 -10.502 -18.326 1.00 86.12 158 ARG A O 1
ATO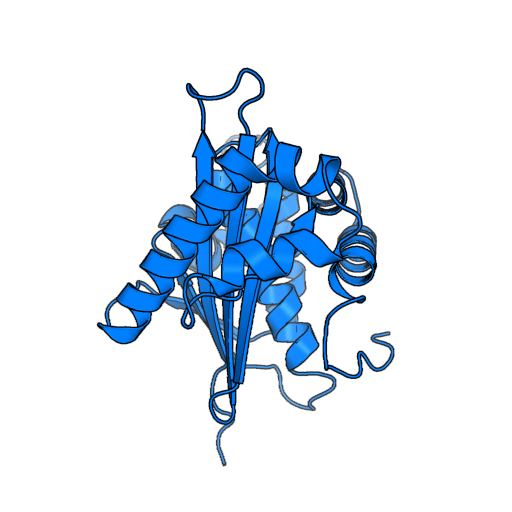M 1227 N N . LEU A 1 159 ? 9.579 -9.976 -16.163 1.00 84.06 159 LEU A N 1
ATOM 1228 C CA . LEU A 1 159 ? 8.468 -10.904 -15.942 1.00 84.06 159 LEU A CA 1
ATOM 1229 C C . LEU A 1 159 ? 7.202 -10.452 -16.673 1.00 84.06 159 LEU A C 1
ATOM 1231 O O . LEU A 1 159 ? 6.554 -11.278 -17.316 1.00 84.06 159 LEU A O 1
ATOM 1235 N N . LEU A 1 160 ? 6.903 -9.154 -16.630 1.00 84.25 160 LEU A N 1
ATOM 1236 C CA . LEU A 1 160 ? 5.760 -8.547 -17.310 1.00 84.25 160 LEU A CA 1
ATOM 1237 C C . LEU A 1 160 ? 5.953 -8.508 -18.836 1.00 84.25 160 LEU A C 1
ATOM 1239 O O . LEU A 1 160 ? 4.992 -8.704 -19.570 1.00 84.25 160 LEU A O 1
ATOM 1243 N N . ALA A 1 161 ? 7.186 -8.3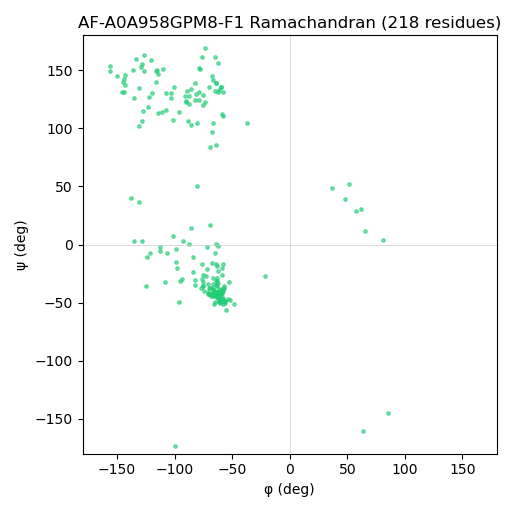34 -19.328 1.00 83.50 161 ALA A N 1
ATOM 1244 C CA . ALA A 1 161 ? 7.494 -8.378 -20.762 1.00 83.50 161 ALA A CA 1
ATOM 1245 C C . ALA A 1 161 ? 7.498 -9.805 -21.344 1.00 83.50 161 ALA A C 1
ATOM 1247 O O . ALA A 1 161 ? 7.183 -10.007 -22.513 1.00 83.50 161 ALA A O 1
ATOM 1248 N N . GLY A 1 162 ? 7.893 -10.802 -20.543 1.00 65.69 162 GLY A N 1
ATOM 1249 C CA . GLY A 1 162 ? 8.176 -12.161 -21.010 1.00 65.69 162 GLY A CA 1
ATOM 1250 C C . GLY A 1 162 ? 7.014 -13.154 -20.953 1.00 65.69 162 GLY A C 1
ATOM 1251 O O . GLY A 1 162 ? 7.237 -14.336 -21.229 1.00 65.69 162 GLY A O 1
ATOM 1252 N N . THR A 1 163 ? 5.800 -12.757 -20.554 1.00 54.38 163 THR A N 1
ATOM 1253 C CA . THR A 1 163 ? 4.728 -13.729 -20.292 1.00 54.38 163 THR A CA 1
ATOM 1254 C C . THR A 1 163 ? 3.360 -13.365 -20.867 1.00 54.38 163 THR A C 1
ATOM 1256 O O . THR A 1 163 ? 2.740 -12.370 -20.518 1.00 54.38 163 THR A O 1
ATOM 1259 N N . ALA A 1 164 ? 2.803 -14.310 -21.635 1.00 52.72 164 ALA A N 1
ATOM 1260 C CA . ALA A 1 164 ? 1.420 -14.712 -21.424 1.00 52.72 164 ALA A CA 1
ATOM 1261 C C . ALA A 1 164 ? 1.321 -15.195 -19.964 1.00 52.72 164 ALA A C 1
ATOM 1263 O O . ALA A 1 164 ? 1.934 -16.206 -19.620 1.00 52.72 164 ALA A O 1
ATOM 1264 N N . TRP A 1 165 ? 0.627 -14.430 -19.120 1.00 49.78 165 TRP A N 1
ATOM 1265 C CA . TRP A 1 165 ? 0.392 -14.517 -17.664 1.00 49.78 165 TRP A CA 1
ATOM 1266 C C . TRP A 1 165 ? 0.574 -15.871 -16.933 1.00 49.78 165 TRP A C 1
ATOM 1268 O O . TRP A 1 165 ? 0.942 -15.897 -15.760 1.00 49.78 165 TRP A O 1
ATOM 1278 N N . LYS A 1 166 ? 0.407 -17.015 -17.606 1.00 43.22 166 LYS A N 1
ATOM 1279 C CA . LYS A 1 166 ? 0.530 -18.383 -17.066 1.00 43.22 166 LYS A CA 1
ATOM 1280 C C . LYS A 1 166 ? 1.892 -18.736 -16.433 1.00 43.22 166 LYS A C 1
ATOM 1282 O O . LYS A 1 166 ? 1.968 -19.727 -15.714 1.00 43.22 166 LYS A O 1
ATOM 1287 N N . LYS A 1 167 ? 2.973 -17.984 -16.687 1.00 39.97 167 LYS A N 1
ATOM 1288 C CA . LYS A 1 167 ? 4.328 -18.294 -16.168 1.00 39.97 167 LYS A CA 1
ATOM 1289 C C . LYS A 1 167 ? 4.743 -17.516 -14.907 1.00 39.97 167 LYS A C 1
ATOM 1291 O O . LYS A 1 167 ? 5.634 -17.989 -14.207 1.00 39.97 167 LYS A O 1
ATOM 1296 N N . VAL A 1 168 ? 4.114 -16.380 -14.584 1.00 48.47 168 VAL A N 1
ATOM 1297 C CA . VAL A 1 168 ? 4.502 -15.560 -13.412 1.00 48.47 168 VAL A CA 1
ATOM 1298 C C . VAL A 1 168 ? 4.025 -16.194 -12.101 1.00 48.47 168 VAL A C 1
ATOM 1300 O O . VAL A 1 168 ? 4.782 -16.214 -11.134 1.00 48.47 168 VAL A O 1
ATOM 1303 N N . GLY A 1 169 ? 2.850 -16.839 -12.097 1.00 44.75 169 GLY A N 1
ATOM 1304 C CA . GLY A 1 169 ? 2.379 -17.631 -10.950 1.00 44.75 169 GLY A CA 1
ATOM 1305 C C . GLY A 1 169 ? 3.275 -18.839 -10.626 1.00 44.75 169 GLY A C 1
ATOM 1306 O O . GLY A 1 169 ? 3.536 -19.124 -9.462 1.00 44.75 169 GLY A O 1
ATOM 1307 N N . ARG A 1 170 ? 3.852 -19.493 -11.646 1.00 37.81 170 ARG A N 1
ATOM 1308 C CA . ARG A 1 170 ? 4.672 -20.714 -11.492 1.00 37.81 170 ARG A CA 1
ATOM 1309 C C . ARG A 1 170 ? 6.063 -20.490 -10.887 1.00 37.81 170 ARG A C 1
ATOM 1311 O O . ARG A 1 170 ? 6.621 -21.390 -10.272 1.00 37.81 170 ARG A O 1
ATOM 1318 N N . LEU A 1 171 ? 6.649 -19.302 -11.055 1.00 42.34 171 LEU A N 1
ATOM 1319 C CA . LEU A 1 171 ? 7.912 -18.946 -10.386 1.00 42.34 171 LEU A CA 1
ATOM 1320 C C . LEU A 1 171 ? 7.701 -18.634 -8.896 1.00 42.34 171 LEU A C 1
ATOM 1322 O O . LEU A 1 171 ? 8.615 -18.838 -8.100 1.00 42.34 171 LEU A O 1
ATOM 1326 N N . ALA A 1 172 ? 6.496 -18.201 -8.516 1.00 42.56 172 ALA A N 1
ATOM 1327 C CA . ALA A 1 172 ? 6.090 -18.060 -7.121 1.00 42.56 172 ALA A CA 1
ATOM 1328 C C . ALA A 1 172 ? 5.769 -19.425 -6.464 1.00 42.56 172 ALA A C 1
ATOM 1330 O O . ALA A 1 172 ? 6.033 -19.606 -5.277 1.00 42.56 172 ALA A O 1
ATOM 1331 N N . GLU A 1 173 ? 5.299 -20.416 -7.237 1.00 39.12 173 GLU A N 1
ATOM 1332 C CA . GLU A 1 173 ? 4.978 -21.780 -6.763 1.00 39.12 173 GLU A CA 1
ATOM 1333 C C . GLU A 1 173 ? 6.175 -22.566 -6.196 1.00 39.12 173 GLU A C 1
ATOM 1335 O O . GLU A 1 173 ? 5.975 -23.451 -5.367 1.00 39.12 173 GLU A O 1
ATOM 1340 N N . GLN A 1 174 ? 7.425 -22.243 -6.554 1.00 44.56 174 GLN A N 1
ATOM 1341 C CA . GLN A 1 174 ? 8.594 -22.943 -5.990 1.00 44.56 174 GLN A CA 1
ATOM 1342 C C . GLN A 1 174 ? 8.872 -22.603 -4.512 1.00 44.56 174 GLN A C 1
ATOM 1344 O O . GLN A 1 174 ? 9.783 -23.174 -3.910 1.00 44.56 174 GLN A O 1
ATOM 1349 N N . ARG A 1 175 ? 8.089 -21.704 -3.895 1.00 47.81 175 ARG A N 1
ATOM 1350 C CA . ARG A 1 175 ? 8.029 -21.533 -2.436 1.00 47.81 175 ARG A CA 1
ATOM 1351 C C . ARG A 1 175 ? 6.563 -21.515 -1.967 1.00 47.81 175 ARG A C 1
ATOM 1353 O O . ARG A 1 175 ? 5.927 -20.466 -2.062 1.00 47.81 175 ARG A O 1
ATOM 1360 N N . PRO A 1 176 ? 6.033 -22.618 -1.399 1.00 40.12 176 PRO A N 1
ATOM 1361 C CA . PRO A 1 176 ? 4.605 -22.782 -1.075 1.00 40.12 176 PRO A CA 1
ATOM 1362 C C . PRO A 1 176 ? 4.031 -21.813 -0.015 1.00 40.12 176 PRO A C 1
ATOM 1364 O O . PRO A 1 176 ? 2.839 -21.841 0.263 1.00 40.12 176 PRO A O 1
ATOM 1367 N N . GLU A 1 177 ? 4.831 -20.893 0.536 1.00 44.34 177 GLU A N 1
ATOM 1368 C CA . GLU A 1 177 ? 4.383 -19.831 1.454 1.00 44.34 177 GLU A CA 1
ATOM 1369 C C . GLU A 1 177 ? 4.170 -18.453 0.769 1.00 44.34 177 GLU A C 1
ATOM 1371 O O . GLU A 1 177 ? 3.750 -17.484 1.418 1.00 44.34 177 GLU A O 1
ATOM 1376 N N . ALA A 1 178 ? 4.472 -18.333 -0.533 1.00 54.44 178 ALA A N 1
ATOM 1377 C CA . ALA A 1 178 ? 4.749 -17.058 -1.208 1.00 54.44 178 ALA A CA 1
ATOM 1378 C C . ALA A 1 178 ? 4.117 -16.907 -2.610 1.00 54.44 178 ALA A C 1
ATOM 1380 O O . ALA A 1 178 ? 4.749 -16.342 -3.502 1.00 54.44 178 ALA A O 1
ATOM 1381 N N . ALA A 1 179 ? 2.876 -17.357 -2.821 1.00 76.56 179 ALA A N 1
ATOM 1382 C CA . ALA A 1 179 ? 2.129 -17.019 -4.036 1.00 76.56 179 ALA A CA 1
ATOM 1383 C C . ALA A 1 179 ? 1.761 -15.519 -4.032 1.00 76.56 179 ALA A C 1
ATOM 1385 O O . ALA A 1 179 ? 0.696 -15.122 -3.564 1.00 76.56 179 ALA A O 1
ATOM 1386 N N . TRP A 1 180 ? 2.689 -14.674 -4.480 1.00 85.94 180 TRP A N 1
ATOM 1387 C CA . TRP A 1 180 ? 2.461 -13.250 -4.710 1.00 85.94 180 TRP A CA 1
ATOM 1388 C C . TRP A 1 180 ? 1.892 -13.050 -6.109 1.00 85.94 180 TRP A C 1
ATOM 1390 O O . TRP A 1 180 ? 2.430 -13.585 -7.081 1.00 85.94 180 TRP A O 1
ATOM 1400 N N . THR A 1 181 ? 0.841 -12.242 -6.224 1.00 87.69 181 THR A N 1
ATOM 1401 C CA . THR A 1 181 ? 0.363 -11.792 -7.537 1.00 87.69 181 THR A CA 1
ATOM 1402 C C . THR A 1 181 ? 1.121 -10.531 -7.923 1.00 87.69 181 THR A C 1
ATOM 1404 O O . THR A 1 181 ? 1.093 -9.551 -7.178 1.00 87.69 181 THR A O 1
ATOM 1407 N N . LEU A 1 182 ? 1.830 -10.572 -9.053 1.00 89.31 182 LEU A N 1
ATOM 1408 C CA . LEU A 1 182 ? 2.569 -9.430 -9.586 1.00 89.31 182 LEU A CA 1
ATOM 1409 C C . LEU A 1 182 ? 1.682 -8.619 -10.535 1.00 89.31 182 LEU A C 1
ATOM 1411 O O . LEU A 1 182 ? 1.162 -9.173 -11.501 1.00 89.31 182 LEU A O 1
ATOM 1415 N N . PHE A 1 183 ? 1.588 -7.313 -10.304 1.00 91.69 183 PHE A N 1
ATOM 1416 C CA . PHE A 1 183 ? 0.868 -6.372 -11.160 1.00 91.69 183 PHE A CA 1
ATOM 1417 C C . PHE A 1 183 ? 1.805 -5.348 -11.804 1.00 91.69 183 PHE A C 1
ATOM 1419 O O . PHE A 1 183 ? 2.815 -4.942 -11.224 1.00 91.69 183 PHE A O 1
ATOM 1426 N N . ASP A 1 184 ? 1.431 -4.885 -12.996 1.00 93.25 184 ASP A N 1
ATOM 1427 C CA . ASP A 1 184 ? 1.983 -3.660 -13.569 1.00 93.25 184 ASP A CA 1
ATOM 1428 C C . ASP A 1 184 ? 1.185 -2.463 -13.047 1.00 93.25 184 ASP A C 1
ATOM 1430 O O . ASP A 1 184 ? 0.065 -2.206 -13.486 1.00 93.25 184 ASP A O 1
ATOM 1434 N N . LEU A 1 185 ? 1.751 -1.743 -12.084 1.00 95.62 185 LEU A N 1
ATOM 1435 C CA . LEU A 1 185 ? 1.100 -0.610 -11.433 1.00 95.62 185 LEU A CA 1
ATOM 1436 C C . LEU A 1 185 ? 1.604 0.736 -11.956 1.00 95.62 185 LEU A C 1
ATOM 1438 O O . LEU A 1 185 ? 1.205 1.770 -11.426 1.00 95.62 185 LEU A O 1
ATOM 1442 N N . ARG A 1 186 ? 2.429 0.760 -13.010 1.00 94.94 186 ARG A N 1
ATOM 1443 C CA . ARG A 1 186 ? 3.005 2.002 -13.555 1.00 94.94 186 ARG A CA 1
ATOM 1444 C C . ARG A 1 186 ? 1.936 3.005 -13.982 1.00 94.94 186 ARG A C 1
ATOM 1446 O O . ARG A 1 186 ? 2.064 4.193 -13.710 1.00 94.94 186 ARG A O 1
ATOM 1453 N N . SER A 1 187 ? 0.849 2.529 -14.593 1.00 93.50 187 SER A N 1
ATOM 1454 C CA . SER A 1 187 ? -0.260 3.400 -15.014 1.00 93.50 187 SER A CA 1
ATOM 1455 C C . SER A 1 187 ? -1.011 3.998 -13.820 1.00 93.50 187 SER A C 1
ATOM 1457 O O . SER A 1 187 ? -1.314 5.188 -13.818 1.00 93.50 187 SER A O 1
ATOM 1459 N N . ALA A 1 188 ? -1.274 3.197 -12.780 1.00 94.88 188 ALA A N 1
ATOM 1460 C CA . ALA A 1 188 ? -1.902 3.680 -11.550 1.00 94.88 188 ALA A CA 1
ATOM 1461 C C . ALA A 1 188 ? -0.990 4.664 -10.804 1.00 94.88 188 ALA A C 1
ATOM 1463 O O . ALA A 1 188 ? -1.436 5.707 -10.332 1.00 94.88 188 ALA A O 1
ATOM 1464 N N . PHE A 1 189 ? 0.305 4.364 -10.748 1.00 96.06 189 PHE A N 1
ATOM 1465 C CA . PHE A 1 189 ? 1.299 5.231 -10.136 1.00 96.06 189 PHE A CA 1
ATOM 1466 C C . PHE A 1 189 ? 1.400 6.579 -10.856 1.00 96.06 189 PHE A C 1
ATOM 1468 O O . PHE A 1 189 ? 1.332 7.624 -10.212 1.00 96.06 189 PHE A O 1
ATOM 1475 N N . ALA A 1 190 ? 1.450 6.583 -12.191 1.00 94.38 190 ALA A N 1
ATOM 1476 C CA . ALA A 1 190 ? 1.439 7.811 -12.982 1.00 94.38 190 ALA A CA 1
ATOM 1477 C C . ALA A 1 190 ? 0.159 8.643 -12.756 1.00 94.38 190 ALA A C 1
ATOM 1479 O O . ALA A 1 190 ? 0.236 9.864 -12.600 1.00 94.38 190 ALA A O 1
ATOM 1480 N N . ALA A 1 191 ? -1.007 7.990 -12.669 1.00 93.25 191 ALA A N 1
ATOM 1481 C CA . ALA A 1 191 ? -2.276 8.654 -12.363 1.00 93.25 191 ALA A CA 1
ATOM 1482 C C . ALA A 1 191 ? -2.271 9.308 -10.969 1.00 93.25 191 ALA A C 1
ATOM 1484 O O . ALA A 1 191 ? -2.843 10.379 -10.784 1.00 93.25 191 ALA A O 1
ATOM 1485 N N . SER A 1 192 ? -1.565 8.729 -9.993 1.00 92.00 192 SER A N 1
ATOM 1486 C CA . SER A 1 192 ? -1.493 9.278 -8.631 1.00 92.00 192 SER A CA 1
ATOM 1487 C C . SER A 1 192 ? -0.829 10.659 -8.539 1.00 92.00 192 SER A C 1
ATOM 1489 O O . SER A 1 192 ? -1.022 11.368 -7.552 1.00 92.00 192 SER A O 1
ATOM 1491 N N . SER A 1 193 ? -0.070 11.064 -9.560 1.00 88.25 193 SER A N 1
ATOM 1492 C CA . SER A 1 193 ? 0.579 12.378 -9.624 1.00 88.25 193 SER A CA 1
ATOM 1493 C C . SER A 1 193 ? -0.252 13.428 -10.363 1.00 88.25 193 SER A C 1
ATOM 1495 O O . SER A 1 193 ? -0.155 14.607 -10.036 1.00 88.25 193 SER A O 1
ATOM 1497 N N . ASN A 1 194 ? -1.069 13.015 -11.340 1.00 84.31 194 ASN A N 1
ATOM 1498 C CA . ASN A 1 194 ? -1.628 13.919 -12.356 1.00 84.31 194 ASN A CA 1
ATOM 1499 C C . ASN A 1 194 ? -3.151 13.827 -12.524 1.00 84.31 194 ASN A C 1
ATOM 1501 O O . ASN A 1 194 ? -3.708 14.463 -13.417 1.00 84.31 194 ASN A O 1
ATOM 1505 N N . SER A 1 195 ? -3.833 13.009 -11.726 1.00 87.94 195 SER A N 1
ATOM 1506 C CA . SER A 1 195 ? -5.252 12.698 -11.913 1.00 87.94 195 SER A CA 1
ATOM 1507 C C . SER A 1 195 ? -6.066 12.955 -10.648 1.00 87.94 195 SER A C 1
ATOM 1509 O O . SER A 1 195 ? -5.522 13.085 -9.548 1.00 87.94 195 SER A O 1
ATOM 1511 N N . SER A 1 196 ? -7.390 13.035 -10.801 1.00 91.25 196 SER A N 1
ATOM 1512 C CA . SER A 1 196 ? -8.289 13.062 -9.647 1.00 91.25 196 SER A CA 1
ATOM 1513 C C . SER A 1 196 ? -8.227 11.734 -8.879 1.00 91.25 196 SER A C 1
ATOM 1515 O O . SER A 1 196 ? -7.812 10.702 -9.417 1.00 91.25 196 SER A O 1
ATOM 1517 N N . CYS A 1 197 ? -8.673 11.734 -7.618 1.00 90.31 197 CYS A N 1
ATOM 1518 C CA . CYS A 1 197 ? -8.747 10.501 -6.825 1.00 90.31 197 CYS A CA 1
ATOM 1519 C C . CYS A 1 197 ? -9.646 9.451 -7.501 1.00 90.31 197 CYS A C 1
ATOM 1521 O O . CYS A 1 197 ? -9.296 8.277 -7.533 1.00 90.31 197 CYS A O 1
ATOM 1523 N N . GLU A 1 198 ? -10.753 9.878 -8.113 1.00 89.62 198 GLU A N 1
ATOM 1524 C CA . GLU A 1 198 ? -11.669 9.009 -8.863 1.00 89.62 198 GLU A CA 1
ATOM 1525 C C . GLU A 1 198 ? -10.978 8.327 -10.046 1.00 89.62 198 GLU A C 1
ATOM 1527 O O . GLU A 1 198 ? -11.061 7.110 -10.200 1.00 89.62 198 GLU A O 1
ATOM 1532 N N . GLN A 1 199 ? -10.236 9.090 -10.853 1.00 91.19 199 GLN A N 1
ATOM 1533 C CA . GLN A 1 199 ? -9.485 8.550 -11.987 1.00 91.19 199 GLN A CA 1
ATOM 1534 C C . GLN A 1 199 ? -8.418 7.556 -11.524 1.00 91.19 199 GLN A C 1
ATOM 1536 O O . GLN A 1 199 ? -8.289 6.477 -12.101 1.00 91.19 199 GLN A O 1
ATOM 1541 N N . LEU A 1 200 ? -7.687 7.880 -10.454 1.00 92.25 200 LEU A N 1
ATOM 1542 C CA . LEU A 1 200 ? -6.724 6.961 -9.855 1.00 92.25 200 LEU A CA 1
ATOM 1543 C C . LEU A 1 200 ? -7.398 5.656 -9.406 1.00 92.25 200 LEU A C 1
ATOM 1545 O O . LEU A 1 200 ? -6.911 4.571 -9.727 1.00 92.25 200 LEU A O 1
ATOM 1549 N N . PHE A 1 201 ? -8.516 5.741 -8.685 1.00 92.88 201 PHE A N 1
ATOM 1550 C CA . PHE A 1 201 ? -9.229 4.563 -8.195 1.00 92.88 201 PHE A CA 1
ATOM 1551 C C . PHE A 1 201 ? -9.829 3.737 -9.333 1.00 92.88 201 PHE A C 1
ATOM 1553 O O . PHE A 1 201 ? -9.796 2.513 -9.253 1.00 92.88 201 PHE A O 1
ATOM 1560 N N . ALA A 1 202 ? -10.280 4.364 -10.421 1.00 92.12 202 ALA A N 1
ATOM 1561 C CA . ALA A 1 202 ? -10.716 3.659 -11.623 1.00 92.12 202 ALA A CA 1
ATOM 1562 C C . ALA A 1 202 ? -9.562 2.894 -12.295 1.00 92.12 202 ALA A C 1
ATOM 1564 O O . ALA A 1 202 ? -9.737 1.748 -12.719 1.00 92.12 202 ALA A O 1
ATOM 1565 N N . VAL A 1 203 ? -8.361 3.485 -12.357 1.00 92.62 203 VAL A N 1
ATOM 1566 C CA . VAL A 1 203 ? -7.168 2.800 -12.880 1.00 92.62 203 VAL A CA 1
ATOM 1567 C C . VAL A 1 203 ?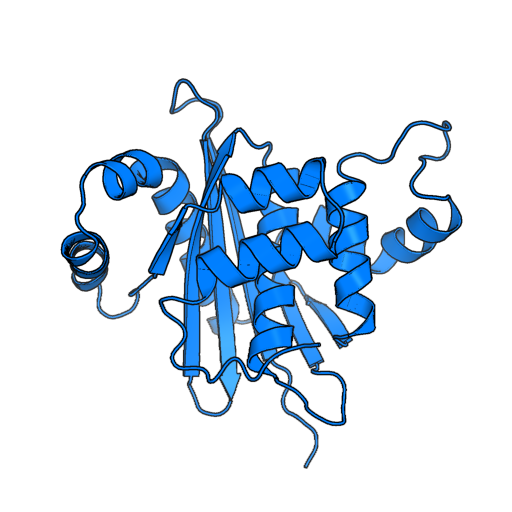 -6.764 1.642 -11.967 1.00 92.62 203 VAL A C 1
ATOM 1569 O O . VAL A 1 203 ? -6.506 0.548 -12.469 1.00 92.62 203 VAL A O 1
ATOM 1572 N N . LEU A 1 204 ? -6.749 1.836 -10.644 1.00 91.81 204 LEU A N 1
ATOM 1573 C CA . LEU A 1 204 ? -6.494 0.759 -9.679 1.00 91.81 204 LEU A CA 1
ATOM 1574 C C . LEU A 1 204 ? -7.509 -0.374 -9.814 1.00 91.81 204 LEU A C 1
ATOM 1576 O O . LEU A 1 204 ? -7.110 -1.530 -9.929 1.00 91.81 204 LEU A O 1
ATOM 1580 N N . HIS A 1 205 ? -8.796 -0.041 -9.890 1.00 90.50 205 HIS A N 1
ATOM 1581 C CA . HIS A 1 205 ? -9.871 -0.996 -10.107 1.00 90.50 205 HIS A CA 1
ATOM 1582 C C . HIS A 1 205 ? -9.628 -1.812 -11.377 1.00 90.50 205 HIS A C 1
ATOM 1584 O O . HIS A 1 205 ? -9.471 -3.024 -11.295 1.00 90.50 205 HIS A O 1
ATOM 1590 N N . LYS A 1 206 ? -9.459 -1.168 -12.538 1.00 90.12 206 LYS A N 1
ATOM 1591 C CA . LYS A 1 206 ? -9.184 -1.860 -13.810 1.00 90.12 206 LYS A CA 1
ATOM 1592 C C . LYS A 1 206 ? -7.934 -2.747 -13.756 1.00 90.12 206 LYS A C 1
ATOM 1594 O O . LYS A 1 206 ? -7.902 -3.800 -14.386 1.00 90.12 206 LYS A O 1
ATOM 1599 N N . THR A 1 207 ? -6.904 -2.317 -13.030 1.00 88.69 207 THR A N 1
ATOM 1600 C CA . THR A 1 207 ? -5.615 -3.020 -12.953 1.00 88.69 207 THR A CA 1
ATOM 1601 C C . THR A 1 207 ? -5.689 -4.245 -12.039 1.00 88.69 207 THR A C 1
ATOM 1603 O O . THR A 1 207 ? -5.082 -5.272 -12.335 1.00 88.69 207 THR A O 1
ATOM 1606 N N . LEU A 1 208 ? -6.443 -4.151 -10.940 1.00 85.50 208 LEU A N 1
ATOM 1607 C CA . LEU A 1 208 ? -6.526 -5.178 -9.898 1.00 85.50 208 LEU A CA 1
ATOM 1608 C C . LEU A 1 208 ? -7.770 -6.082 -10.031 1.00 85.50 208 LEU A C 1
ATOM 1610 O O . LEU A 1 208 ? -7.799 -7.163 -9.443 1.00 85.50 208 LEU A O 1
ATOM 1614 N N . GLN A 1 209 ? -8.765 -5.687 -10.835 1.00 73.50 209 GLN A N 1
ATOM 1615 C CA . GLN A 1 209 ? -10.005 -6.436 -11.076 1.00 73.50 209 GLN A CA 1
ATOM 1616 C C . GLN A 1 209 ? -9.848 -7.860 -11.631 1.00 73.50 209 GLN A C 1
ATOM 1618 O O . GLN A 1 209 ? -10.604 -8.722 -11.187 1.00 73.50 209 GLN A O 1
ATOM 1623 N N . PRO A 1 210 ? -8.913 -8.179 -12.553 1.00 55.59 210 PRO A N 1
ATOM 1624 C CA . PRO A 1 210 ? -8.911 -9.489 -13.215 1.00 55.59 210 PRO A CA 1
ATOM 1625 C C . PRO A 1 210 ? -8.649 -10.695 -12.294 1.00 55.59 210 PRO A C 1
ATOM 1627 O O . PRO A 1 210 ? -8.730 -11.835 -12.750 1.00 55.59 210 PRO A O 1
ATOM 1630 N N . HIS A 1 211 ? -8.297 -10.473 -11.022 1.00 53.66 211 HIS A N 1
ATOM 1631 C CA . HIS A 1 211 ? -7.759 -11.512 -10.139 1.00 53.66 211 HIS A CA 1
ATOM 1632 C C . HIS A 1 211 ? -8.341 -11.537 -8.725 1.00 53.66 211 HIS A C 1
ATOM 1634 O O . HIS A 1 211 ? -7.925 -12.364 -7.913 1.00 53.66 211 HIS A O 1
ATOM 1640 N N . SER A 1 212 ? -9.314 -10.684 -8.406 1.00 47.88 212 SER A N 1
ATOM 1641 C CA . SER A 1 212 ? -9.999 -10.803 -7.126 1.00 47.88 212 SER A CA 1
ATOM 1642 C C . SER A 1 212 ? -11.024 -11.936 -7.206 1.00 47.88 212 SER A C 1
ATOM 1644 O O . SER A 1 212 ? -11.951 -11.884 -8.010 1.00 47.88 212 SER A O 1
ATOM 1646 N N . ALA A 1 213 ? -10.950 -12.912 -6.311 1.00 45.00 213 ALA A N 1
ATOM 1647 C CA . ALA A 1 213 ? -12.072 -13.813 -6.036 1.00 45.00 213 ALA A CA 1
ATOM 1648 C C . ALA A 1 213 ? -13.251 -13.097 -5.327 1.00 45.00 213 ALA A C 1
ATOM 1650 O O . ALA A 1 213 ? -14.101 -13.748 -4.727 1.00 45.00 213 ALA A O 1
ATOM 1651 N N . PHE A 1 214 ? -13.285 -11.761 -5.355 1.00 49.00 214 PHE A N 1
ATOM 1652 C CA . PHE A 1 214 ? -14.292 -10.941 -4.703 1.00 49.00 214 PHE A CA 1
ATOM 1653 C C . PHE A 1 214 ? -15.325 -10.482 -5.731 1.00 49.00 214 PHE A C 1
ATOM 1655 O O . PHE A 1 214 ? -14.941 -10.016 -6.807 1.00 49.00 214 PHE A O 1
ATOM 1662 N N . PRO A 1 215 ? -16.627 -10.555 -5.414 1.00 38.50 215 PRO A N 1
ATOM 1663 C CA . PRO A 1 215 ? -17.612 -9.775 -6.134 1.00 38.50 215 PRO A CA 1
ATOM 1664 C C . PRO A 1 215 ? -17.342 -8.304 -5.798 1.00 38.50 215 PRO A C 1
ATOM 1666 O O . PRO A 1 215 ? -17.760 -7.811 -4.753 1.00 38.50 215 PRO A O 1
ATOM 1669 N N . PHE A 1 216 ? -16.603 -7.603 -6.660 1.00 43.94 216 PHE A N 1
ATOM 1670 C CA . PHE A 1 216 ? -16.675 -6.146 -6.718 1.00 43.94 216 PHE A CA 1
ATOM 1671 C C . PHE A 1 216 ? -18.107 -5.818 -7.152 1.00 43.94 216 PHE A C 1
ATOM 1673 O O . PHE A 1 216 ? -18.399 -5.746 -8.342 1.00 43.94 216 PHE A O 1
ATOM 1680 N N . THR A 1 217 ? -19.039 -5.737 -6.205 1.00 39.81 217 THR A N 1
ATOM 1681 C CA . THR A 1 217 ? -20.348 -5.148 -6.483 1.00 39.81 217 THR A CA 1
ATOM 1682 C C . THR A 1 217 ? -20.102 -3.686 -6.800 1.00 39.81 217 THR A C 1
ATOM 1684 O O . THR A 1 217 ? -19.352 -3.052 -6.056 1.00 39.81 217 THR A O 1
ATOM 1687 N N . ASP A 1 218 ? -20.688 -3.198 -7.894 1.00 37.31 218 ASP A N 1
ATOM 1688 C CA . ASP A 1 218 ? -20.530 -1.836 -8.404 1.00 37.31 218 ASP A CA 1
ATOM 1689 C C . ASP A 1 218 ? -20.446 -0.819 -7.256 1.00 37.31 218 ASP A C 1
ATOM 1691 O O . ASP A 1 218 ? -21.427 -0.539 -6.565 1.00 37.31 218 ASP A O 1
ATOM 1695 N N . VAL A 1 219 ? -19.229 -0.333 -7.002 1.00 37.41 219 VAL A N 1
ATOM 1696 C CA . VAL A 1 219 ? -18.994 0.760 -6.062 1.00 37.41 219 VAL A CA 1
ATOM 1697 C C . VAL A 1 219 ? -19.459 2.025 -6.789 1.00 37.41 219 VAL A C 1
ATOM 1699 O O . VAL A 1 219 ? -18.925 2.279 -7.872 1.00 37.41 219 VAL A O 1
ATOM 1702 N N . PRO A 1 220 ? -20.450 2.771 -6.266 1.00 38.88 220 PRO A N 1
ATOM 1703 C CA . PRO A 1 220 ? -20.890 4.021 -6.880 1.00 38.88 220 PRO A CA 1
ATOM 1704 C C . PRO A 1 220 ? -19.787 5.085 -6.882 1.00 38.88 220 PRO A C 1
ATOM 1706 O O . PRO A 1 220 ? -18.925 5.067 -5.966 1.00 38.88 220 PRO A O 1
#